Protein AF-0000000077658236 (afdb_homodimer)

InterPro domains:
  IPR001969 Aspartic peptidase, active site [PS00141] (18-29)
  IPR021109 Aspartic peptidase domain superfamily [G3DSA:2.40.70.10] (9-112)
  IPR021109 Aspartic peptidase domain superfamily [SSF50630] (16-98)
  IPR034132 Retropepsin Saci-like domain [cd06094] (7-94)

Radius of gyration: 29.37 Å; Cα contacts (8 Å, |Δi|>4): 740; chains: 2; bounding box: 94×46×138 Å

Foldseek 3Di:
DPFALWFWFAFPPPRATATEEAPDAFWAAEDDPVQVVQWDPDFDAAPVGDTKIWRAKDWDWTDRPLPDIDIDIHTYIHDDGTYDYNVRCVVQVWDADSVQCWIARPVSRDIDHTHGDPDQDPDPGDDDPPDPDCVVPVVVCVVVPPPPPCPPVPCPVPPVPPPPVVPPPPPPD/DPFALWFWFAFPPPRATATEEAPDAFWAAEDDPVQVVQWDPDFDAAPVGDTKIWRAKDWDWTDRPLPDIQIDIHTYIHDDGTYDYNVRCVVQVWDADSVQCWIARPVSRDIDHTHGDPDQDPDPGDDDPPDPDDVVVVVVCVVVPPPPCPVVVPCPPPPVPPPPVPDPDDPPD

Secondary structure (DSSP, 8-state):
-PPP--EEEE-TTT--EEEE-TT-SS-EEEPPGGGTT---S-EEE-TTS-EEEEEEEEEEEEE-SSSSEEEEEEEEES-SS-EE-HHHHHHTTEEEETTTTEEEETTTTEEEEPEEPSS--SSS-EE----SSSHHHHHHHTTTTS---------------------------/-PPP--EEEE-TTT--EEEE-TT-SS-EEEPPGGGTT---S-EEE-TTS-EEEEEEEEEEEEE-SSSSEEEEEEEEES-SS-EE-HHHHHHTTEEEETTTTEEEETTTTEEEEPEEPSS--SSBEEE----SSSHHHHHHHTTTTS---------TT----------------

Nearest PDB structures (foldseek):
  4rgh-assembly1_A  TM=7.526E-01  e=9.927E-06  Homo sapiens
  3s8i-assembly1_A  TM=7.248E-01  e=9.927E-06  Homo sapiens
  5yq8-assembly2_D  TM=7.106E-01  e=1.579E-05  Leishmania major
  3s8i-assembly1_B  TM=7.049E-01  e=6.738E-05  Homo sapiens
  4rgh-assembly1_B  TM=7.140E-01  e=1.433E-04  Homo sapiens

Sequence (346 aa):
MPKSRLFYIRDENSGYLFLVDTGAQISVIPAKPNMLTRKTDYTLQAANGSSIQTYGETSLTLNLGFRRSFLWVFTIAQVRTPIKGADFLAHFNLSVNMSSLSLEDKTTNITRKGITSIYTSTGISTTVPEANGMQDLLQKYSQITTPFRYTETVRHNAEHHIDTTSPPTAIEAMPKSRLFYIRDENSGYLFLVDTGAQISVIPAKPNMLTRKTDYTLQAANGSSIQTYGETSLTLNLGFRRSFLWVFTIAQVRTPIKGADFLAHFNLSVNMSSLSLEDKTTNITRKGITSIYTSTGISTTVPEANGMQDLLQKYSQITTPFRYTETVRHNAEHHIDTTSPPTAIEA

Structure (mmCIF, N/CA/C/O backbone):
data_AF-0000000077658236-model_v1
#
loop_
_entity.id
_entity.type
_entity.pdbx_description
1 polymer 'Peptidase A2 domain-containing protein'
#
loop_
_atom_site.group_PDB
_atom_site.id
_atom_site.type_symbol
_atom_site.label_atom_id
_atom_site.label_alt_id
_atom_site.label_comp_id
_atom_site.label_asym_id
_atom_site.label_entity_id
_atom_site.label_seq_id
_atom_site.pdbx_PDB_ins_code
_atom_site.Cartn_x
_atom_site.Cartn_y
_atom_site.Cartn_z
_atom_site.occupancy
_atom_site.B_iso_or_equiv
_atom_site.auth_seq_id
_atom_site.auth_comp_id
_atom_site.auth_asym_id
_atom_site.auth_atom_id
_atom_site.pdbx_PDB_model_num
ATOM 1 N N . MET A 1 1 ? 8.203 -16.594 12.906 1 41.78 1 MET A N 1
ATOM 2 C CA . MET A 1 1 ? 7.164 -15.945 12.109 1 41.78 1 MET A CA 1
ATOM 3 C C . MET A 1 1 ? 7.777 -15.039 11.047 1 41.78 1 MET A C 1
ATOM 5 O O . MET A 1 1 ? 8.836 -14.445 11.266 1 41.78 1 MET A O 1
ATOM 9 N N . PRO A 1 2 ? 7.352 -15.32 9.82 1 54.56 2 PRO A N 1
ATOM 10 C CA . PRO A 1 2 ? 8.055 -14.484 8.852 1 54.56 2 PRO A CA 1
ATOM 11 C C . PRO A 1 2 ? 7.988 -13 9.195 1 54.56 2 PRO A C 1
ATOM 13 O O . PRO A 1 2 ? 6.996 -12.539 9.766 1 54.56 2 PRO A O 1
ATOM 16 N N . LYS A 1 3 ? 9.086 -12.328 9.328 1 65.94 3 LYS A N 1
ATOM 17 C CA . LYS A 1 3 ? 9.242 -10.922 9.68 1 65.94 3 LYS A CA 1
ATOM 18 C C . LYS A 1 3 ? 8.406 -10.031 8.773 1 65.94 3 LYS A C 1
ATOM 20 O O . LYS A 1 3 ? 8.398 -10.203 7.555 1 65.94 3 LYS A O 1
ATOM 25 N N . SER A 1 4 ? 7.492 -9.281 9.422 1 80.06 4 SER A N 1
ATOM 26 C CA . SER A 1 4 ? 6.703 -8.328 8.648 1 80.06 4 SER A CA 1
ATOM 27 C C . SER A 1 4 ? 7.605 -7.367 7.879 1 80.06 4 SER A C 1
ATOM 29 O O . SER A 1 4 ? 8.648 -6.949 8.375 1 80.06 4 SER A O 1
ATOM 31 N N . ARG A 1 5 ? 7.258 -7.145 6.613 1 85.38 5 ARG A N 1
ATOM 32 C CA . ARG A 1 5 ? 8.008 -6.18 5.82 1 85.38 5 ARG A CA 1
ATOM 33 C C . ARG A 1 5 ? 7.238 -4.867 5.68 1 85.38 5 ARG A C 1
ATOM 35 O O . ARG A 1 5 ? 7.598 -4.016 4.863 1 85.38 5 ARG A O 1
ATOM 42 N N . LEU A 1 6 ? 6.195 -4.723 6.508 1 91.56 6 LEU A N 1
ATOM 43 C CA . LEU A 1 6 ? 5.543 -3.422 6.613 1 91.56 6 LEU A CA 1
ATOM 44 C C . LEU A 1 6 ? 6.316 -2.5 7.551 1 91.56 6 LEU A C 1
ATOM 46 O O . LEU A 1 6 ? 6.906 -2.957 8.531 1 91.56 6 LEU A O 1
ATOM 50 N N . PHE A 1 7 ? 6.332 -1.22 7.191 1 91.94 7 PHE A N 1
ATOM 51 C CA . PHE A 1 7 ? 6.992 -0.313 8.125 1 91.94 7 PHE A CA 1
ATOM 52 C C . PHE A 1 7 ? 6.172 0.958 8.312 1 91.94 7 PHE A C 1
ATOM 54 O O . PHE A 1 7 ? 5.273 1.249 7.516 1 91.94 7 PHE A O 1
ATOM 61 N N . TYR A 1 8 ? 6.449 1.633 9.391 1 95.62 8 TYR A N 1
ATOM 62 C CA . TYR A 1 8 ? 5.68 2.781 9.859 1 95.62 8 TYR A CA 1
ATOM 63 C C . TYR A 1 8 ? 6.594 3.961 10.164 1 95.62 8 TYR A C 1
ATOM 65 O O . TYR A 1 8 ? 7.758 3.777 10.523 1 95.62 8 TYR A O 1
ATOM 73 N N . ILE A 1 9 ? 6.082 5.125 9.984 1 96.56 9 ILE A N 1
ATOM 74 C CA . ILE A 1 9 ? 6.781 6.344 10.359 1 96.56 9 ILE A CA 1
ATOM 75 C C . ILE A 1 9 ? 5.992 7.078 11.445 1 96.56 9 ILE A C 1
ATOM 77 O O . ILE A 1 9 ? 4.777 7.254 11.32 1 96.56 9 ILE A O 1
ATOM 81 N N . ARG A 1 10 ? 6.715 7.465 12.414 1 95.5 10 ARG A N 1
ATOM 82 C CA . ARG A 1 10 ? 6.07 8.141 13.539 1 95.5 10 ARG A CA 1
ATOM 83 C C . ARG A 1 10 ? 5.992 9.641 13.305 1 95.5 10 ARG A C 1
ATOM 85 O O . ARG A 1 10 ? 6.961 10.258 12.852 1 95.5 10 ARG A O 1
ATOM 92 N N . ASP A 1 11 ? 4.84 10.164 13.516 1 97 11 ASP A N 1
ATOM 93 C CA . ASP A 1 11 ? 4.723 11.609 13.656 1 97 11 ASP A CA 1
ATOM 94 C C . ASP A 1 11 ? 5.098 12.062 15.07 1 97 11 ASP A C 1
ATOM 96 O O . ASP A 1 11 ? 4.426 11.711 16.031 1 97 11 ASP A O 1
ATOM 100 N N . GLU A 1 12 ? 6.031 12.914 15.133 1 95.12 12 GLU A N 1
ATOM 101 C CA . GLU A 1 12 ? 6.539 13.312 16.438 1 95.12 12 GLU A CA 1
ATOM 102 C C . GLU A 1 12 ? 5.551 14.227 17.156 1 95.12 12 GLU A C 1
ATOM 104 O O . GLU A 1 12 ? 5.59 14.344 18.391 1 95.12 12 GLU A O 1
ATOM 109 N N . ASN A 1 13 ? 4.695 14.859 16.438 1 94.81 13 ASN A N 1
ATOM 110 C CA . ASN A 1 13 ? 3.717 15.766 17.031 1 94.81 13 ASN A CA 1
ATOM 111 C C . ASN A 1 13 ? 2.572 15 17.688 1 94.81 13 ASN A C 1
ATOM 113 O O . ASN A 1 13 ? 2.299 15.18 18.875 1 94.81 13 ASN A O 1
ATOM 117 N N . SER A 1 14 ? 1.91 14.102 16.969 1 91.12 14 SER A N 1
ATOM 118 C CA . SER A 1 14 ? 0.696 13.422 17.422 1 91.12 14 SER A CA 1
ATOM 119 C C . SER A 1 14 ? 1.015 12.062 18.031 1 91.12 14 SER A C 1
ATOM 121 O O . SER A 1 14 ? 0.197 11.508 18.766 1 91.12 14 SER A O 1
ATOM 123 N N . GLY A 1 15 ? 2.158 11.523 17.672 1 92.69 15 GLY A N 1
ATOM 124 C CA . GLY A 1 15 ? 2.488 10.18 18.109 1 92.69 15 GLY A CA 1
ATOM 125 C C . GLY A 1 15 ? 1.938 9.102 17.188 1 92.69 15 GLY A C 1
ATOM 126 O O . GLY A 1 15 ? 2.23 7.918 17.359 1 92.69 15 GLY A O 1
ATOM 127 N N . TYR A 1 16 ? 1.138 9.5 16.203 1 93.75 16 TYR A N 1
ATOM 128 C CA . TYR A 1 16 ? 0.64 8.508 15.25 1 93.75 16 TYR A CA 1
ATOM 129 C C . TYR A 1 16 ? 1.789 7.734 14.625 1 93.75 16 TYR A C 1
ATOM 131 O O . TYR A 1 16 ? 2.834 8.305 14.305 1 93.75 16 TYR A O 1
ATOM 139 N N . LEU A 1 17 ? 1.562 6.484 14.484 1 95.5 17 LEU A N 1
ATOM 140 C CA . LEU A 1 17 ? 2.408 5.613 13.672 1 95.5 17 LEU A CA 1
ATOM 141 C C . LEU A 1 17 ? 1.752 5.305 12.336 1 95.5 17 LEU A C 1
ATOM 143 O O . LEU A 1 17 ? 0.846 4.473 12.258 1 95.5 17 LEU A O 1
ATOM 147 N N . PHE A 1 18 ? 2.242 5.926 11.281 1 96.25 18 PHE A N 1
ATOM 148 C CA . PHE A 1 18 ? 1.61 5.816 9.977 1 96.25 18 PHE A CA 1
ATOM 149 C C . PHE A 1 18 ? 2.217 4.668 9.172 1 96.25 18 PHE A C 1
ATOM 151 O O . PHE A 1 18 ? 3.436 4.602 9.008 1 96.25 18 PHE A O 1
ATOM 158 N N . LEU A 1 19 ? 1.334 3.791 8.734 1 95.88 19 LEU A N 1
ATOM 159 C CA . LEU A 1 19 ? 1.755 2.836 7.715 1 95.88 19 LEU A CA 1
ATOM 160 C C . LEU A 1 19 ? 2.102 3.549 6.41 1 95.88 19 LEU A C 1
ATOM 162 O O . LEU A 1 19 ? 1.341 4.395 5.938 1 95.88 19 LEU A O 1
ATOM 166 N N . VAL A 1 20 ? 3.273 3.332 5.855 1 97.31 20 VAL A N 1
ATOM 167 C CA . VAL A 1 20 ? 3.629 3.826 4.531 1 97.31 20 VAL A CA 1
ATOM 168 C C . VAL A 1 20 ? 3.051 2.9 3.461 1 97.31 20 VAL A C 1
ATOM 170 O O . VAL A 1 20 ? 3.506 1.766 3.303 1 97.31 20 VAL A O 1
ATOM 173 N N . ASP A 1 21 ? 2.053 3.375 2.748 1 95.69 21 ASP A N 1
ATOM 174 C CA . ASP A 1 21 ? 1.262 2.51 1.878 1 95.69 21 ASP A CA 1
ATOM 175 C C . ASP A 1 21 ? 1.088 3.133 0.494 1 95.69 21 ASP A C 1
ATOM 177 O O . ASP A 1 21 ? 0.183 3.943 0.281 1 95.69 21 ASP A O 1
ATOM 181 N N . THR A 1 22 ? 1.852 2.645 -0.48 1 96.69 22 THR A N 1
ATOM 182 C CA . THR A 1 22 ? 1.776 3.16 -1.843 1 96.69 22 THR A CA 1
ATOM 183 C C . THR A 1 22 ? 0.583 2.562 -2.582 1 96.69 22 THR A C 1
ATOM 185 O O . THR A 1 22 ? 0.261 2.982 -3.695 1 96.69 22 THR A O 1
ATOM 188 N N . GLY A 1 23 ? -0.127 1.646 -1.953 1 94.12 23 GLY A N 1
ATOM 189 C CA . GLY A 1 23 ? -1.329 1.074 -2.537 1 94.12 23 GLY A CA 1
ATOM 190 C C . GLY A 1 23 ? -2.6 1.78 -2.1 1 94.12 23 GLY A C 1
ATOM 191 O O . GLY A 1 23 ? -3.684 1.491 -2.609 1 94.12 23 GLY A O 1
ATOM 192 N N . ALA A 1 24 ? -2.455 2.58 -1.145 1 94.31 24 ALA A N 1
ATOM 193 C CA . ALA A 1 24 ? -3.578 3.424 -0.743 1 94.31 24 ALA A CA 1
ATOM 194 C C . ALA A 1 24 ? -3.576 4.742 -1.512 1 94.31 24 ALA A C 1
ATOM 196 O O . ALA A 1 24 ? -2.613 5.512 -1.437 1 94.31 24 ALA A O 1
ATOM 197 N N . GLN A 1 25 ? -4.672 5.059 -2.109 1 92.88 25 GLN A N 1
ATOM 198 C CA . GLN A 1 25 ? -4.75 6.266 -2.924 1 92.88 25 GLN A CA 1
ATOM 199 C C . GLN A 1 25 ? -4.676 7.52 -2.057 1 92.88 25 GLN A C 1
ATOM 201 O O . GLN A 1 25 ? -3.998 8.484 -2.406 1 92.88 25 GLN A O 1
ATOM 206 N N . ILE A 1 26 ? -5.32 7.43 -0.948 1 94.62 26 ILE A N 1
ATOM 207 C CA . ILE A 1 26 ? -5.395 8.617 -0.108 1 94.62 26 ILE A CA 1
ATOM 208 C C . ILE A 1 26 ? -4.906 8.289 1.301 1 94.62 26 ILE A C 1
ATOM 210 O O . ILE A 1 26 ? -4.902 7.125 1.707 1 94.62 26 ILE A O 1
ATOM 214 N N . SER A 1 27 ? -4.523 9.312 1.98 1 96.56 27 SER A N 1
ATOM 215 C CA . SER A 1 27 ? -4.082 9.195 3.367 1 96.56 27 SER A CA 1
ATOM 216 C C . SER A 1 27 ? -5.27 9.195 4.324 1 96.56 27 SER A C 1
ATOM 218 O O . SER A 1 27 ? -6.211 9.969 4.152 1 96.56 27 SER A O 1
ATOM 220 N N . VAL A 1 28 ? -5.16 8.305 5.301 1 97.31 28 VAL A N 1
ATOM 221 C CA . VAL A 1 28 ? -6.324 8.023 6.133 1 97.31 28 VAL A CA 1
ATOM 222 C C . VAL A 1 28 ? -5.902 7.938 7.598 1 97.31 28 VAL A C 1
ATOM 224 O O . VAL A 1 28 ? -4.793 7.488 7.906 1 97.31 28 VAL A O 1
ATOM 227 N N . ILE A 1 29 ? -6.781 8.391 8.508 1 97 29 ILE A N 1
ATOM 228 C CA . ILE A 1 29 ? -6.609 8.102 9.922 1 97 29 ILE A CA 1
ATOM 229 C C . ILE A 1 29 ? -7.848 7.398 10.469 1 97 29 ILE A C 1
ATOM 231 O O . ILE A 1 29 ? -8.953 7.598 9.961 1 97 29 ILE A O 1
ATOM 235 N N . PRO A 1 30 ? -7.664 6.566 11.508 1 96.19 30 PRO A N 1
ATOM 236 C CA . PRO A 1 30 ? -8.805 5.852 12.086 1 96.19 30 PRO A CA 1
ATOM 237 C C . PRO A 1 30 ? -9.812 6.781 12.75 1 96.19 30 PRO A C 1
ATOM 239 O O . PRO A 1 30 ? -9.43 7.781 13.367 1 96.19 30 PRO A O 1
ATOM 242 N N . ALA A 1 31 ? -11.055 6.426 12.594 1 96.75 31 ALA A N 1
ATOM 243 C CA . ALA A 1 31 ? -12.109 7.148 13.305 1 96.75 31 ALA A CA 1
ATOM 244 C C . ALA A 1 31 ? -12.047 6.852 14.805 1 96.75 31 ALA A C 1
ATOM 246 O O . ALA A 1 31 ? -11.836 5.707 15.211 1 96.75 31 ALA A O 1
ATOM 247 N N . LYS A 1 32 ? -12.188 7.91 15.586 1 94.88 32 LYS A N 1
ATOM 248 C CA . LYS A 1 32 ? -12.359 7.734 17.031 1 94.88 32 LYS A CA 1
ATOM 249 C C . LYS A 1 32 ? -13.797 7.336 17.359 1 94.88 32 LYS A C 1
ATOM 251 O O . LYS A 1 32 ? -14.711 7.586 16.578 1 94.88 32 LYS A O 1
ATOM 256 N N . PRO A 1 33 ? -13.961 6.754 18.469 1 93 33 PRO A N 1
ATOM 257 C CA . PRO A 1 33 ? -15.305 6.285 18.828 1 93 33 PRO A CA 1
ATOM 258 C C . PRO A 1 33 ? -16.359 7.387 18.75 1 93 33 PRO A C 1
ATOM 260 O O . PRO A 1 33 ? -17.5 7.133 18.344 1 93 33 PRO A O 1
ATOM 263 N N . ASN A 1 34 ? -16.062 8.602 19.078 1 93.38 34 ASN A N 1
ATOM 264 C CA . ASN A 1 34 ? -17.031 9.688 19.109 1 93.38 34 ASN A CA 1
ATOM 265 C C . ASN A 1 34 ? -17.344 10.203 17.719 1 93.38 34 ASN A C 1
ATOM 267 O O . ASN A 1 34 ? -18.25 11.031 17.531 1 93.38 34 ASN A O 1
ATOM 271 N N . MET A 1 35 ? -16.656 9.719 16.781 1 92.25 35 MET A N 1
ATOM 272 C CA . MET A 1 35 ? -16.828 10.188 15.406 1 92.25 35 MET A CA 1
ATOM 273 C C . MET A 1 35 ? -17.719 9.234 14.617 1 92.25 35 MET A C 1
ATOM 275 O O . MET A 1 35 ? -18.172 9.562 13.523 1 92.25 35 MET A O 1
ATOM 279 N N . LEU A 1 36 ? -18.031 8.117 15.164 1 90.69 36 LEU A N 1
ATOM 280 C CA . LEU A 1 36 ? -18.672 7.023 14.438 1 90.69 36 LEU A CA 1
ATOM 281 C C . LEU A 1 36 ? -20.109 7.363 14.094 1 90.69 36 LEU A C 1
ATOM 283 O O . LEU A 1 36 ? -20.719 6.723 13.234 1 90.69 36 LEU A O 1
ATOM 287 N N . THR A 1 37 ? -20.641 8.43 14.664 1 90.31 37 THR A N 1
ATOM 288 C CA . THR A 1 37 ? -22.031 8.812 14.406 1 90.31 37 THR A CA 1
ATOM 289 C C . THR A 1 37 ? -22.109 9.773 13.227 1 90.31 37 THR A C 1
ATOM 291 O O . THR A 1 37 ? -23.203 10.016 12.695 1 90.31 37 THR A O 1
ATOM 294 N N . ARG A 1 38 ? -21.016 10.328 12.742 1 92 38 ARG A N 1
ATOM 295 C CA . ARG A 1 38 ? -20.984 11.312 11.656 1 92 38 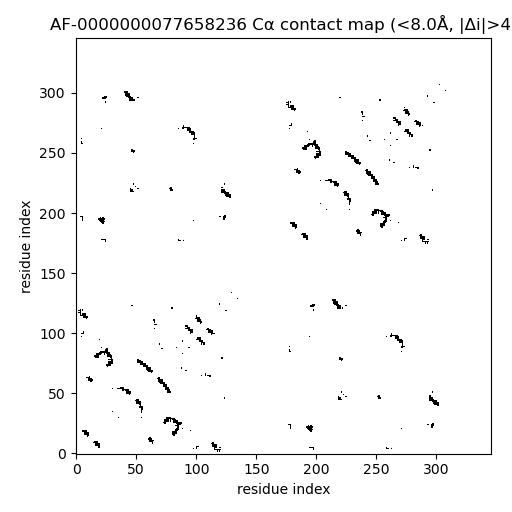ARG A CA 1
ATOM 296 C C . ARG A 1 38 ? -20.484 10.68 10.367 1 92 38 ARG A C 1
ATOM 298 O O . ARG A 1 38 ? -19.5 11.156 9.781 1 92 38 ARG A O 1
ATOM 305 N N . LYS A 1 39 ? -21.234 9.703 9.891 1 94.38 39 LYS A N 1
ATOM 306 C CA . LYS A 1 39 ? -20.859 9.031 8.648 1 94.38 39 LYS A CA 1
ATOM 307 C C . LYS A 1 39 ? -20.984 9.977 7.461 1 94.38 39 LYS A C 1
ATOM 309 O O . LYS A 1 39 ? -21.922 10.766 7.379 1 94.38 39 LYS A O 1
ATOM 314 N N . THR A 1 40 ? -19.984 9.961 6.598 1 94.19 40 THR A N 1
ATOM 315 C CA . THR A 1 40 ? -20.094 10.727 5.359 1 94.19 40 THR A CA 1
ATOM 316 C C . THR A 1 40 ? -20.812 9.922 4.285 1 94.19 40 THR A C 1
ATOM 318 O O . THR A 1 40 ? -21.094 8.734 4.477 1 94.19 40 THR A O 1
ATOM 321 N N . ASP A 1 41 ? -21.109 10.562 3.18 1 90.88 41 ASP A N 1
ATOM 322 C CA . ASP A 1 41 ? -21.906 9.953 2.127 1 90.88 41 ASP A CA 1
ATOM 323 C C . ASP A 1 41 ? -21.031 9.172 1.146 1 90.88 41 ASP A C 1
ATOM 325 O O . ASP A 1 41 ? -21.547 8.57 0.195 1 90.88 41 ASP A O 1
ATOM 329 N N . TYR A 1 42 ? -19.781 9.133 1.376 1 90.31 42 TYR A N 1
ATOM 330 C CA . TYR A 1 42 ? -18.922 8.344 0.503 1 90.31 42 TYR A CA 1
ATOM 331 C C . TYR A 1 42 ? -18.109 7.336 1.306 1 90.31 42 TYR A C 1
ATOM 333 O O . TYR A 1 42 ? -17.922 7.5 2.514 1 90.31 42 TYR A O 1
ATOM 341 N N . THR A 1 43 ? -17.75 6.301 0.658 1 94.12 43 THR A N 1
ATOM 342 C CA . THR A 1 43 ? -16.922 5.258 1.248 1 94.12 43 THR A CA 1
ATOM 343 C C . THR A 1 43 ? -15.664 5.035 0.412 1 94.12 43 THR A C 1
ATOM 345 O O . THR A 1 43 ? -15.586 5.484 -0.732 1 94.12 43 THR A O 1
ATOM 348 N N . LEU A 1 44 ? -14.688 4.531 1.036 1 92.25 44 LEU A N 1
ATOM 349 C CA . LEU A 1 44 ? -13.523 3.992 0.337 1 92.25 44 LEU A CA 1
ATOM 350 C C . LEU A 1 44 ? -13.695 2.502 0.062 1 92.25 44 LEU A C 1
ATOM 352 O O . LEU A 1 44 ? -14.617 1.871 0.589 1 92.25 44 LEU A O 1
ATOM 356 N N . GLN A 1 45 ? -12.812 2.004 -0.792 1 91.94 45 GLN A N 1
ATOM 357 C CA . GLN A 1 45 ? -12.898 0.588 -1.136 1 91.94 45 GLN A CA 1
ATOM 358 C C . GLN A 1 45 ? -11.641 -0.157 -0.716 1 91.94 45 GLN A C 1
ATOM 360 O O . GLN A 1 45 ? -10.523 0.287 -1.002 1 91.94 45 GLN A O 1
ATOM 365 N N . ALA A 1 46 ? -11.891 -1.251 -0.027 1 91.94 46 ALA A N 1
ATOM 366 C CA . ALA A 1 46 ? -10.789 -2.125 0.354 1 91.94 46 ALA A CA 1
ATOM 367 C C . ALA A 1 46 ? -10.367 -3.016 -0.812 1 91.94 46 ALA A C 1
ATOM 369 O O . ALA A 1 46 ? -11 -3.014 -1.866 1 91.94 46 ALA A O 1
ATOM 370 N N . ALA A 1 47 ? -9.25 -3.742 -0.652 1 89.62 47 ALA A N 1
ATOM 371 C CA . ALA A 1 47 ? -8.656 -4.566 -1.7 1 89.62 47 ALA A CA 1
ATOM 372 C C . ALA A 1 47 ? -9.648 -5.605 -2.209 1 89.62 47 ALA A C 1
ATOM 374 O O . ALA A 1 47 ? -9.625 -5.977 -3.387 1 89.62 47 ALA A O 1
ATOM 375 N N . ASN A 1 48 ? -10.5 -6.051 -1.325 1 89 48 ASN A N 1
ATOM 376 C CA . ASN A 1 48 ? -11.461 -7.086 -1.706 1 89 48 ASN A CA 1
ATOM 377 C C . ASN A 1 48 ? -12.766 -6.48 -2.217 1 89 48 ASN A C 1
ATOM 379 O O . ASN A 1 48 ? -13.75 -7.195 -2.406 1 89 48 ASN A O 1
ATOM 383 N N . GLY A 1 49 ? -12.844 -5.219 -2.299 1 89 49 GLY A N 1
ATOM 384 C CA . GLY A 1 49 ? -14.023 -4.555 -2.828 1 89 49 GLY A CA 1
ATOM 385 C C . GLY A 1 49 ? -14.992 -4.109 -1.747 1 89 49 GLY A C 1
ATOM 386 O O . GLY A 1 49 ? -15.953 -3.389 -2.025 1 89 49 GLY A O 1
ATOM 387 N N . SER A 1 50 ? -14.797 -4.504 -0.563 1 91.31 50 SER A N 1
ATOM 388 C CA . SER A 1 50 ? -15.688 -4.09 0.518 1 91.31 50 SER A CA 1
ATOM 389 C C . SER A 1 50 ? -15.539 -2.598 0.81 1 91.31 50 SER A C 1
ATOM 391 O O . SER A 1 50 ? -14.5 -2 0.517 1 91.31 50 SER A O 1
ATOM 393 N N . SER A 1 51 ? -16.531 -2.1 1.4 1 92.12 51 SER A N 1
ATOM 394 C CA . SER A 1 51 ? -16.578 -0.664 1.659 1 92.12 51 SER A CA 1
ATOM 395 C C . SER A 1 51 ? -15.898 -0.322 2.982 1 92.12 51 SER A C 1
ATOM 397 O O . SER A 1 51 ? -16.047 -1.05 3.967 1 92.12 51 SER A O 1
ATOM 399 N N . ILE A 1 52 ? -15.219 0.814 2.99 1 93.62 52 ILE A N 1
ATOM 400 C CA . ILE A 1 52 ? -14.648 1.423 4.188 1 93.62 52 ILE A CA 1
ATOM 401 C C . ILE A 1 52 ? -15.375 2.727 4.504 1 93.62 52 ILE A C 1
ATOM 403 O O . ILE A 1 52 ? -15.227 3.719 3.787 1 93.62 52 ILE A O 1
ATOM 407 N N . GLN A 1 53 ? -16.141 2.715 5.539 1 95.62 53 GLN A N 1
ATOM 408 C CA . GLN A 1 53 ? -16.938 3.883 5.906 1 95.62 53 GLN A CA 1
ATOM 409 C C . GLN A 1 53 ? -16.031 5.07 6.254 1 95.62 53 GLN A C 1
ATOM 411 O O . GLN A 1 53 ? -15.023 4.91 6.938 1 95.62 53 GLN A O 1
ATOM 416 N N . THR A 1 54 ? -16.406 6.25 5.793 1 96.25 54 THR A N 1
ATOM 417 C CA . THR A 1 54 ? -15.688 7.473 6.121 1 96.25 54 THR A CA 1
ATOM 418 C C . THR A 1 54 ? -16.516 8.352 7.059 1 96.25 54 THR A C 1
ATOM 420 O O . THR A 1 54 ? -17.734 8.258 7.094 1 96.25 54 THR A O 1
ATOM 423 N N . TYR A 1 55 ? -15.844 9.266 7.777 1 97.62 55 TYR A N 1
ATOM 424 C CA . TYR A 1 55 ? -16.484 10.047 8.828 1 97.62 55 TYR A CA 1
ATOM 425 C C . TYR A 1 55 ? -16.094 11.516 8.742 1 97.62 55 TYR A C 1
ATOM 427 O O . TYR A 1 55 ? -16.344 12.289 9.664 1 97.62 55 TYR A O 1
ATOM 435 N N . GLY A 1 56 ? -15.398 11.891 7.715 1 96.81 56 GLY A N 1
ATOM 436 C CA . GLY A 1 56 ? -14.969 13.266 7.504 1 96.81 56 GLY A CA 1
ATOM 437 C C . GLY A 1 56 ? -13.484 13.383 7.184 1 96.81 56 GLY A C 1
ATOM 438 O O . GLY A 1 56 ? -12.883 12.445 6.668 1 96.81 56 GLY A O 1
ATOM 439 N N . GLU A 1 57 ? -13 14.625 7.266 1 96.94 57 GLU A N 1
ATOM 440 C CA . GLU A 1 57 ? -11.594 14.93 7.016 1 96.94 57 GLU A CA 1
ATOM 441 C C . GLU A 1 57 ? -11 15.773 8.141 1 96.94 57 GLU A C 1
ATOM 443 O O . GLU A 1 57 ? -11.734 16.422 8.891 1 96.94 57 GLU A O 1
ATOM 448 N N . THR A 1 58 ? -9.734 15.711 8.273 1 96.75 58 THR A N 1
ATOM 449 C CA . THR A 1 58 ? -9.023 16.547 9.234 1 96.75 58 THR A CA 1
ATOM 450 C C . THR A 1 58 ? -7.66 16.953 8.695 1 96.75 58 THR A C 1
ATOM 452 O O . THR A 1 58 ? -7.023 16.203 7.957 1 96.75 58 THR A O 1
ATOM 455 N N . SER A 1 59 ? -7.25 18.125 9.039 1 97.69 59 SER A N 1
ATOM 456 C CA . SER A 1 59 ? -5.91 18.609 8.703 1 97.69 59 SER A CA 1
ATOM 457 C C . SER A 1 59 ? -4.93 18.344 9.844 1 97.69 59 SER A C 1
ATOM 459 O O . SER A 1 59 ? -5.238 18.594 11.008 1 97.69 59 SER A O 1
ATOM 461 N N . LEU A 1 60 ? -3.801 17.797 9.508 1 97.75 60 LEU A N 1
ATOM 462 C CA . LEU A 1 60 ? -2.719 17.594 10.469 1 97.75 60 LEU A CA 1
ATOM 463 C C . LEU A 1 60 ? -1.42 18.203 9.961 1 97.75 60 LEU A C 1
ATOM 465 O O . LEU A 1 60 ? -1.134 18.172 8.758 1 97.75 60 LEU A O 1
ATOM 469 N N . THR A 1 61 ? -0.698 18.828 10.812 1 98.25 61 THR A N 1
ATOM 470 C CA . THR A 1 61 ? 0.692 19.203 10.555 1 98.25 61 THR A CA 1
ATOM 471 C C . THR A 1 61 ? 1.638 18.172 11.172 1 98.25 61 THR A C 1
ATOM 473 O O . THR A 1 61 ? 1.741 18.062 12.391 1 98.25 61 THR A O 1
ATOM 476 N N . LEU A 1 62 ? 2.357 17.5 10.273 1 98.19 62 LEU A N 1
ATOM 477 C CA . LEU A 1 62 ? 3.172 16.391 10.742 1 98.19 62 LEU A CA 1
ATOM 478 C C . LEU A 1 62 ? 4.641 16.797 10.836 1 98.19 62 LEU A C 1
ATOM 480 O O . LEU A 1 62 ? 5.129 17.578 10.023 1 98.19 62 LEU A O 1
ATOM 484 N N . ASN A 1 63 ? 5.266 16.25 11.844 1 98.12 63 ASN A N 1
ATOM 485 C CA . ASN A 1 63 ? 6.719 16.234 11.977 1 98.12 63 ASN A CA 1
ATOM 486 C C . ASN A 1 63 ? 7.27 14.812 11.844 1 98.12 63 ASN A C 1
ATOM 488 O O . ASN A 1 63 ? 7.168 14.008 12.773 1 98.12 63 ASN A O 1
ATOM 492 N N . LEU A 1 64 ? 7.883 14.609 10.695 1 97.31 64 LEU A N 1
ATOM 493 C CA . LEU A 1 64 ? 8.336 13.258 10.398 1 97.31 64 LEU A CA 1
ATOM 494 C C . LEU A 1 64 ? 9.852 13.156 10.492 1 97.31 64 LEU A C 1
ATOM 496 O O . LEU A 1 64 ? 10.438 12.141 10.109 1 97.31 64 LEU A O 1
ATOM 500 N N . GLY A 1 65 ? 10.477 14.164 10.883 1 96 65 GLY A N 1
ATOM 501 C CA . GLY A 1 65 ? 11.914 14.133 11.102 1 96 65 GLY A CA 1
ATOM 502 C C . GLY A 1 65 ? 12.719 14.445 9.859 1 96 65 GLY A C 1
ATOM 503 O O . GLY A 1 65 ? 13.867 14.016 9.734 1 96 65 GLY A O 1
ATOM 504 N N . PHE A 1 66 ? 12.117 15.148 8.938 1 96.81 66 PHE A N 1
ATOM 505 C CA . PHE A 1 66 ? 12.797 15.469 7.688 1 96.81 66 PHE A CA 1
ATOM 506 C C . PHE A 1 66 ? 13.203 16.938 7.66 1 96.81 66 PHE A C 1
ATOM 508 O O . PHE A 1 66 ? 13.453 17.5 6.59 1 96.81 66 PHE A O 1
ATOM 515 N N . ARG A 1 67 ? 13.203 17.594 8.812 1 95.19 67 ARG A N 1
ATOM 516 C CA . ARG A 1 67 ? 13.602 18.984 8.961 1 95.19 67 ARG A CA 1
ATOM 517 C C . ARG A 1 67 ? 12.633 19.906 8.234 1 95.19 67 ARG A C 1
ATOM 519 O O . ARG A 1 67 ? 13.047 20.906 7.652 1 95.19 67 ARG A O 1
ATOM 526 N N . ARG A 1 68 ? 11.43 19.422 8.031 1 96 68 ARG A N 1
ATOM 527 C CA . ARG A 1 68 ? 10.32 20.234 7.547 1 96 68 ARG A CA 1
ATOM 528 C C . ARG A 1 68 ? 8.984 19.672 8.023 1 96 68 ARG A C 1
ATOM 530 O O . ARG A 1 68 ? 8.898 18.5 8.422 1 96 68 ARG A O 1
ATOM 537 N N . SER A 1 69 ? 7.992 20.578 8 1 96.44 69 SER A N 1
ATOM 538 C CA . SER A 1 69 ? 6.645 20.172 8.391 1 96.44 69 SER A CA 1
ATOM 539 C C . SER A 1 69 ? 5.816 19.75 7.184 1 96.44 69 SER A C 1
ATOM 541 O O . SER A 1 69 ? 6.031 20.25 6.074 1 96.44 69 SER A O 1
ATOM 543 N N . PHE A 1 70 ? 4.895 18.844 7.461 1 97.94 70 PHE A N 1
ATOM 544 C CA . PHE A 1 70 ? 4.004 18.344 6.422 1 97.94 70 PHE A CA 1
ATOM 545 C C . PHE A 1 70 ? 2.549 18.625 6.77 1 97.94 70 PHE A C 1
ATOM 547 O O . PHE A 1 70 ? 1.962 17.953 7.617 1 97.94 70 PHE A O 1
ATOM 554 N N . LEU A 1 71 ? 1.999 19.625 6.223 1 98.31 71 LEU A N 1
ATOM 555 C CA . LEU A 1 71 ? 0.576 19.906 6.375 1 98.31 71 LEU A CA 1
ATOM 556 C C . LEU A 1 71 ? -0.243 19.125 5.344 1 98.31 71 LEU A C 1
ATOM 558 O O . LEU A 1 71 ? 0.019 19.219 4.145 1 98.31 71 LEU A O 1
ATOM 562 N N . TRP A 1 72 ? -1.241 18.375 5.879 1 98.12 72 TRP A N 1
ATOM 563 C CA . TRP A 1 72 ? -1.989 17.531 4.949 1 98.12 72 TRP A CA 1
ATOM 564 C C . TRP A 1 72 ? -3.395 17.266 5.473 1 98.12 72 TRP A C 1
ATOM 566 O O . TRP A 1 72 ? -3.625 17.266 6.684 1 98.12 72 TRP A O 1
ATOM 576 N N . VAL A 1 73 ? -4.273 16.984 4.539 1 98.06 73 VAL A N 1
ATOM 577 C CA . VAL A 1 73 ? -5.645 16.609 4.875 1 98.06 73 VAL A CA 1
ATOM 578 C C . VAL A 1 73 ? -5.789 15.094 4.832 1 98.06 73 VAL A C 1
ATOM 580 O O . VAL A 1 73 ? -5.469 14.461 3.822 1 98.06 73 VAL A O 1
ATOM 583 N N . PHE A 1 74 ? -6.254 14.531 5.945 1 97.56 74 PHE A N 1
ATOM 584 C CA . PHE A 1 74 ? -6.5 13.102 6.062 1 97.56 74 PHE A CA 1
ATOM 585 C C . PHE A 1 74 ? -7.996 12.805 6.055 1 97.56 74 PHE A C 1
ATOM 587 O O . PHE A 1 74 ? -8.781 13.547 6.656 1 97.56 74 PHE A O 1
ATOM 594 N N . THR A 1 75 ? -8.352 11.781 5.348 1 97.12 75 THR A N 1
ATOM 595 C CA . THR A 1 75 ? -9.703 11.25 5.48 1 97.12 75 THR A CA 1
ATOM 596 C C . THR A 1 75 ? -9.844 10.414 6.75 1 97.12 75 THR A C 1
ATOM 598 O O . THR A 1 75 ? -8.961 9.609 7.07 1 97.12 75 THR A O 1
ATOM 601 N N . ILE A 1 76 ? -10.852 10.656 7.547 1 97.69 76 ILE A N 1
ATOM 602 C CA . ILE A 1 76 ? -11.172 9.836 8.711 1 97.69 76 ILE A CA 1
ATOM 603 C C . ILE A 1 76 ? -12.039 8.648 8.281 1 97.69 76 ILE A C 1
ATOM 605 O O . ILE A 1 76 ? -13.117 8.836 7.715 1 97.69 76 ILE A O 1
ATOM 609 N N . ALA A 1 77 ? -11.57 7.449 8.555 1 97.06 77 ALA A N 1
ATOM 610 C CA . ALA A 1 77 ? -12.281 6.289 8.031 1 97.06 77 ALA A CA 1
ATOM 611 C C . ALA A 1 77 ? -12.203 5.109 8.992 1 97.06 77 ALA A C 1
ATOM 613 O O . ALA A 1 77 ? -11.5 5.176 10.008 1 97.06 77 ALA A O 1
ATOM 614 N N . GLN A 1 78 ? -13.062 4.047 8.664 1 95.44 78 GLN A N 1
ATOM 615 C CA . GLN A 1 78 ? -13.07 2.807 9.43 1 95.44 78 GLN A CA 1
ATOM 616 C C . GLN A 1 78 ? -11.891 1.917 9.055 1 95.44 78 GLN A C 1
ATOM 618 O O . GLN A 1 78 ? -12.062 0.889 8.398 1 95.44 78 GLN A O 1
ATOM 623 N N . VAL A 1 79 ? -10.711 2.342 9.555 1 94.5 79 VAL A N 1
ATOM 624 C CA . VAL A 1 79 ? -9.492 1.557 9.398 1 94.5 79 VAL A CA 1
ATOM 625 C C . VAL A 1 79 ? -8.844 1.339 10.766 1 94.5 79 VAL A C 1
ATOM 627 O O . VAL A 1 79 ? -9.195 2.012 11.742 1 94.5 79 VAL A O 1
ATOM 630 N N . ARG A 1 80 ? -7.879 0.449 10.781 1 88.75 80 ARG A N 1
ATOM 631 C CA . ARG A 1 80 ? -7.277 0.086 12.062 1 88.75 80 ARG A CA 1
ATOM 632 C C . ARG A 1 80 ? -6.027 0.917 12.336 1 88.75 80 ARG A C 1
ATOM 634 O O . ARG A 1 80 ? -5.656 1.131 13.492 1 88.75 80 ARG A O 1
ATOM 641 N N . THR A 1 81 ? -5.352 1.333 11.289 1 92.38 81 THR A N 1
ATOM 642 C CA . THR A 1 81 ? -4.066 2.016 11.414 1 92.38 81 THR A CA 1
ATOM 643 C C . THR A 1 81 ? -4.039 3.279 10.562 1 92.38 81 THR A C 1
ATOM 645 O O . THR A 1 81 ? -4.602 3.303 9.461 1 92.38 81 THR A O 1
ATOM 648 N N . PRO A 1 82 ? -3.369 4.391 11.109 1 96.44 82 PRO A N 1
ATOM 649 C CA . PRO A 1 82 ? -3.133 5.527 10.211 1 96.44 82 PRO A CA 1
ATOM 650 C C . PRO A 1 82 ? -2.311 5.145 8.984 1 96.44 82 PRO A C 1
ATOM 652 O O . PRO A 1 82 ? -1.39 4.332 9.078 1 96.44 82 PRO A O 1
ATOM 655 N N . ILE A 1 83 ? -2.682 5.77 7.871 1 96.19 83 ILE A N 1
ATOM 656 C CA . ILE A 1 83 ? -2.039 5.414 6.613 1 96.19 83 ILE A CA 1
ATOM 657 C C . ILE A 1 83 ? -1.576 6.68 5.895 1 96.19 83 ILE A C 1
ATOM 659 O O . ILE A 1 83 ? -2.332 7.648 5.781 1 96.19 83 ILE A O 1
ATOM 663 N N . LYS A 1 84 ? -0.334 6.699 5.562 1 97.19 84 LYS A N 1
ATOM 664 C CA . LYS A 1 84 ? 0.13 7.637 4.543 1 97.19 84 LYS A CA 1
ATOM 665 C C . LYS A 1 84 ? 0.069 7.012 3.152 1 97.19 84 LYS A C 1
ATOM 667 O O . LYS A 1 84 ? 0.831 6.094 2.846 1 97.19 84 LYS A O 1
ATOM 672 N N . GLY A 1 85 ? -0.819 7.535 2.377 1 96.19 85 GLY A N 1
ATOM 673 C CA . GLY A 1 85 ? -1.061 6.957 1.064 1 96.19 85 GLY A CA 1
ATOM 674 C C . GLY A 1 85 ? -0.241 7.609 -0.034 1 96.19 85 GLY A C 1
ATOM 675 O O . GLY A 1 85 ? 0.65 8.414 0.244 1 96.19 85 GLY A O 1
ATOM 676 N N . ALA A 1 86 ? -0.557 7.184 -1.229 1 95.88 86 ALA A N 1
ATOM 677 C CA . ALA A 1 86 ? 0.137 7.641 -2.432 1 95.88 86 ALA A CA 1
ATOM 678 C C . ALA A 1 86 ? -0.005 9.148 -2.607 1 95.88 86 ALA A C 1
ATOM 680 O O . ALA A 1 86 ? 0.912 9.812 -3.1 1 95.88 86 ALA A O 1
ATOM 681 N N . ASP A 1 87 ? -1.06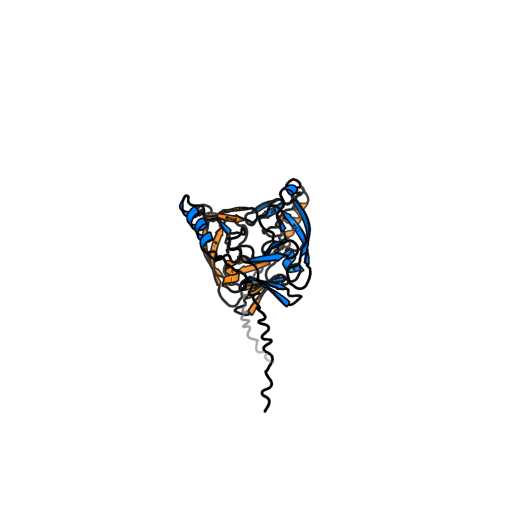3 9.727 -2.219 1 93.81 87 ASP A N 1
ATOM 682 C CA . ASP A 1 87 ? -1.29 11.156 -2.363 1 93.81 87 ASP A CA 1
ATOM 683 C C . ASP A 1 87 ? -0.258 11.961 -1.572 1 93.81 87 ASP A C 1
ATOM 685 O O . ASP A 1 87 ? 0.391 12.852 -2.117 1 93.81 87 ASP A O 1
ATOM 689 N N . PHE A 1 88 ? -0.098 11.57 -0.375 1 97.25 88 PHE A N 1
ATOM 690 C CA . PHE A 1 88 ? 0.849 12.227 0.514 1 97.25 88 PHE A CA 1
ATOM 691 C C . PHE A 1 88 ? 2.279 12.023 0.031 1 97.25 88 PHE A C 1
ATOM 693 O O . PHE A 1 88 ? 3.045 12.984 -0.085 1 97.25 88 PHE A O 1
ATOM 700 N N . LEU A 1 89 ? 2.611 10.812 -0.211 1 97.75 89 LEU A N 1
ATOM 701 C CA . LEU A 1 89 ? 3.973 10.453 -0.597 1 97.75 89 LEU A CA 1
ATOM 702 C C . LEU A 1 89 ? 4.371 11.156 -1.892 1 97.75 89 LEU A C 1
ATOM 704 O O . LEU A 1 89 ? 5.484 11.672 -2.006 1 97.75 89 LEU A O 1
ATOM 708 N N . ALA A 1 90 ? 3.451 11.172 -2.826 1 96 90 ALA A N 1
ATOM 709 C CA . ALA A 1 90 ? 3.732 11.82 -4.105 1 96 90 ALA A CA 1
ATOM 710 C C . ALA A 1 90 ? 3.836 13.336 -3.941 1 96 90 ALA A C 1
ATOM 712 O O . ALA A 1 90 ? 4.75 13.961 -4.48 1 96 90 ALA A O 1
ATOM 713 N N . HIS A 1 91 ? 2.945 13.906 -3.248 1 96.5 91 HIS A N 1
ATOM 714 C CA . HIS A 1 91 ? 2.9 15.352 -3.082 1 96.5 91 HIS A CA 1
ATOM 715 C C . HIS A 1 91 ? 4.191 15.875 -2.457 1 96.5 91 HIS A C 1
ATOM 717 O O . HIS A 1 91 ? 4.715 16.906 -2.877 1 96.5 91 HIS A O 1
ATOM 723 N N . PHE A 1 92 ? 4.699 15.211 -1.537 1 97.38 92 PHE A N 1
ATOM 724 C CA . PHE A 1 92 ? 5.836 15.719 -0.78 1 97.38 92 PHE A CA 1
ATOM 725 C C . PHE A 1 92 ? 7.141 15.117 -1.292 1 97.38 92 PHE A C 1
ATOM 727 O O . PHE A 1 92 ? 8.188 15.258 -0.658 1 97.38 92 PHE A O 1
ATOM 734 N N . ASN A 1 93 ? 7.074 14.367 -2.336 1 96.75 93 ASN A N 1
ATOM 735 C CA . ASN A 1 93 ? 8.258 13.836 -3.004 1 96.75 93 ASN A CA 1
ATOM 736 C C . ASN A 1 93 ? 9.031 12.875 -2.1 1 96.75 93 ASN A C 1
ATOM 738 O O . ASN A 1 93 ? 10.25 13 -1.951 1 96.75 93 ASN A O 1
ATOM 742 N N . LEU A 1 94 ? 8.258 11.977 -1.604 1 97 94 LEU A N 1
ATOM 743 C CA . LEU A 1 94 ? 8.859 10.969 -0.734 1 97 94 LEU A CA 1
ATOM 744 C C . LEU A 1 94 ? 9.039 9.648 -1.474 1 97 94 LEU A C 1
ATOM 746 O O . LEU A 1 94 ? 8.148 9.227 -2.219 1 97 94 LEU A O 1
ATOM 750 N N . SER A 1 95 ? 10.18 9.07 -1.264 1 96.88 95 SER A N 1
ATOM 751 C CA . SER A 1 95 ? 10.492 7.77 -1.849 1 96.88 95 SER A CA 1
ATOM 752 C C . SER A 1 95 ? 10.578 6.688 -0.778 1 96.88 95 SER A C 1
ATOM 754 O O . SER A 1 95 ? 11.102 6.922 0.312 1 96.88 95 SER A O 1
ATOM 756 N N . VAL A 1 96 ? 10.055 5.504 -1.196 1 97.94 96 VAL A N 1
ATOM 757 C CA . VAL A 1 96 ? 10 4.383 -0.26 1 97.94 96 VAL A CA 1
ATOM 758 C C . VAL A 1 96 ? 11.031 3.33 -0.651 1 97.94 96 VAL A C 1
ATOM 760 O O . VAL A 1 96 ? 10.984 2.787 -1.757 1 97.94 96 VAL A O 1
ATOM 763 N N . ASN A 1 97 ? 11.961 3.092 0.256 1 96.12 97 ASN A N 1
ATOM 764 C CA . ASN A 1 97 ? 12.938 2.033 0.05 1 96.12 97 ASN A CA 1
ATOM 765 C C . ASN A 1 97 ? 12.609 0.791 0.87 1 96.12 97 ASN A C 1
ATOM 767 O O . ASN A 1 97 ? 12.734 0.797 2.096 1 96.12 97 ASN A O 1
ATOM 771 N N . MET A 1 98 ? 12.289 -0.292 0.182 1 94.94 98 MET A N 1
ATOM 772 C CA . MET A 1 98 ? 11.758 -1.462 0.881 1 94.94 98 MET A CA 1
ATOM 773 C C . MET A 1 98 ? 12.891 -2.389 1.317 1 94.94 98 MET A C 1
ATOM 775 O O . MET A 1 98 ? 12.68 -3.289 2.131 1 94.94 98 MET A O 1
ATOM 779 N N . SER A 1 99 ? 14.062 -2.188 0.859 1 91.5 99 SER A N 1
ATOM 780 C CA . SER A 1 99 ? 15.195 -2.971 1.327 1 91.5 99 SER A CA 1
ATOM 781 C C . SER A 1 99 ? 15.664 -2.5 2.701 1 91.5 99 SER A C 1
ATOM 783 O O . SER A 1 99 ? 16.062 -3.312 3.537 1 91.5 99 SER A O 1
ATOM 785 N N . SER A 1 100 ? 15.562 -1.217 2.857 1 93.88 100 SER A N 1
ATOM 786 C CA . SER A 1 100 ? 16.031 -0.672 4.129 1 93.88 100 SER A CA 1
ATOM 787 C C . SER A 1 100 ? 14.852 -0.26 5.012 1 93.88 100 SER A C 1
ATOM 789 O O . SER A 1 100 ? 15.055 0.221 6.129 1 93.88 100 SER A O 1
ATOM 791 N N . LEU A 1 101 ? 13.641 -0.435 4.508 1 94.69 101 LEU A N 1
ATOM 792 C CA . LEU A 1 101 ? 12.43 -0.043 5.211 1 94.69 101 LEU A CA 1
ATOM 793 C C . LEU A 1 101 ? 12.523 1.397 5.699 1 94.69 101 LEU A C 1
ATOM 795 O O . LEU A 1 101 ? 12.336 1.667 6.891 1 94.69 101 LEU A O 1
ATOM 799 N N . SER A 1 102 ? 12.758 2.219 4.668 1 96.69 102 SER A N 1
ATOM 800 C CA . SER A 1 102 ? 13 3.623 4.984 1 96.69 102 SER A CA 1
ATOM 801 C C . SER A 1 102 ? 12.266 4.539 4.008 1 96.69 102 SER A C 1
ATOM 803 O O . SER A 1 102 ? 11.891 4.117 2.912 1 96.69 102 SER A O 1
ATOM 805 N N . LEU A 1 103 ? 12.008 5.668 4.504 1 97.19 103 LEU A N 1
ATOM 806 C CA . LEU A 1 103 ? 11.445 6.758 3.721 1 97.19 103 LEU A CA 1
ATOM 807 C C . LEU A 1 103 ? 12.492 7.824 3.432 1 97.19 103 LEU A C 1
ATOM 809 O O . LEU A 1 103 ? 13.25 8.219 4.324 1 97.19 103 LEU A O 1
ATOM 813 N N . GLU A 1 104 ? 12.57 8.25 2.184 1 97.12 104 GLU A N 1
ATOM 814 C CA . GLU A 1 104 ? 13.508 9.289 1.774 1 97.12 104 GLU A CA 1
ATOM 815 C C . GLU A 1 104 ? 12.773 10.531 1.276 1 97.12 104 GLU A C 1
ATOM 817 O O . GLU A 1 104 ? 11.898 10.438 0.408 1 97.12 104 GLU A O 1
ATOM 822 N N . ASP A 1 105 ? 13.094 11.609 1.855 1 97.19 105 ASP A N 1
ATOM 823 C CA . ASP A 1 105 ? 12.633 12.891 1.344 1 97.19 105 ASP A CA 1
ATOM 824 C C . ASP A 1 105 ? 13.562 13.422 0.259 1 97.19 105 ASP A C 1
ATOM 826 O O . ASP A 1 105 ? 14.68 13.867 0.552 1 97.19 105 ASP A O 1
ATOM 830 N N . LYS A 1 106 ? 13.047 13.5 -0.913 1 94.75 106 LYS A N 1
ATOM 831 C CA . LYS A 1 106 ? 13.883 13.883 -2.047 1 94.75 106 LYS A CA 1
ATOM 832 C C . LYS A 1 106 ? 14.086 15.398 -2.098 1 94.75 106 LYS A C 1
ATOM 834 O O . LYS A 1 106 ? 14.961 15.891 -2.814 1 94.75 106 LYS A O 1
ATOM 839 N N . THR A 1 107 ? 13.336 16.094 -1.33 1 94.12 107 THR A N 1
ATOM 840 C CA . THR A 1 107 ? 13.508 17.531 -1.241 1 94.12 107 THR A CA 1
ATOM 841 C C . THR A 1 107 ? 14.68 17.875 -0.319 1 94.12 107 THR A C 1
ATOM 843 O O . THR A 1 107 ? 15.531 18.703 -0.67 1 94.12 107 THR A O 1
ATOM 846 N N . THR A 1 108 ? 14.773 17.219 0.826 1 95.19 108 THR A N 1
ATOM 847 C CA . THR A 1 108 ? 15.812 17.516 1.806 1 95.19 108 THR A CA 1
ATOM 848 C C . THR A 1 108 ? 16.953 16.5 1.701 1 95.19 108 THR A C 1
ATOM 850 O O . THR A 1 108 ? 18.016 16.688 2.295 1 95.19 108 THR A O 1
ATOM 853 N N . ASN A 1 109 ? 16.766 15.445 1.038 1 95.38 109 ASN A N 1
ATOM 854 C CA . ASN A 1 109 ? 17.703 14.344 0.893 1 95.38 109 ASN A CA 1
ATOM 855 C C . ASN A 1 109 ? 18 13.672 2.232 1 95.38 109 ASN A C 1
ATOM 857 O O . ASN A 1 109 ? 19.109 13.211 2.477 1 95.38 109 ASN A O 1
ATOM 861 N N . ILE A 1 110 ? 17.047 13.766 3.088 1 97 110 ILE A N 1
ATOM 862 C CA . ILE A 1 110 ? 17.141 13.086 4.379 1 97 110 ILE A CA 1
ATOM 863 C C . ILE A 1 110 ? 16.359 11.773 4.32 1 97 110 ILE A C 1
ATOM 865 O O . ILE A 1 110 ? 15.266 11.711 3.756 1 97 110 ILE A O 1
ATOM 869 N N . THR A 1 111 ? 16.953 10.734 4.863 1 97.06 111 THR A N 1
ATOM 870 C CA . THR A 1 111 ? 16.344 9.414 4.949 1 97.06 111 THR A CA 1
ATOM 871 C C . THR A 1 111 ? 16 9.07 6.395 1 97.06 111 THR A C 1
ATOM 873 O O . THR A 1 111 ? 16.797 9.32 7.305 1 97.06 111 THR A O 1
ATOM 876 N N . ARG A 1 112 ? 14.805 8.508 6.566 1 96.88 112 ARG A N 1
ATOM 877 C CA . ARG A 1 112 ? 14.359 8.07 7.887 1 96.88 112 ARG A CA 1
ATOM 878 C C . ARG A 1 112 ? 13.992 6.59 7.867 1 96.88 112 ARG A C 1
ATOM 880 O O . ARG A 1 112 ? 13.242 6.141 6.996 1 96.88 112 ARG A O 1
ATOM 887 N N . LYS A 1 113 ? 14.578 5.844 8.812 1 95.56 113 LYS A N 1
ATOM 888 C CA . LYS A 1 113 ? 14.203 4.438 8.945 1 95.56 113 LYS A CA 1
ATOM 889 C C . LYS A 1 113 ? 12.836 4.297 9.617 1 95.56 113 LYS A C 1
ATOM 891 O O . LYS A 1 113 ? 12.531 5.008 10.57 1 95.56 113 LYS A O 1
ATOM 896 N N . GLY A 1 114 ? 12.023 3.404 9.016 1 94.81 114 GLY A N 1
ATOM 897 C CA . GLY A 1 114 ? 10.727 3.129 9.617 1 94.81 114 GLY A CA 1
ATOM 898 C C . GLY A 1 114 ? 10.805 2.176 10.797 1 94.81 114 GLY A C 1
ATOM 899 O O . GLY A 1 114 ? 11.859 1.599 11.062 1 94.81 114 GLY A O 1
ATOM 900 N N . ILE A 1 115 ? 9.656 2.129 11.469 1 90.5 115 ILE A N 1
ATOM 901 C CA . ILE A 1 115 ? 9.461 1.162 12.539 1 90.5 115 ILE A CA 1
ATOM 902 C C . ILE A 1 115 ? 8.727 -0.066 12 1 90.5 115 ILE A C 1
ATOM 904 O O . ILE A 1 115 ? 7.773 0.061 11.227 1 90.5 115 ILE A O 1
ATOM 908 N N . THR A 1 116 ? 9.25 -1.231 12.242 1 87.81 116 THR A N 1
ATOM 909 C CA . THR A 1 116 ? 8.594 -2.453 11.789 1 87.81 116 THR A CA 1
ATOM 910 C C . THR A 1 116 ? 7.742 -3.051 12.906 1 87.81 116 THR A C 1
ATOM 912 O O . THR A 1 116 ? 8.078 -2.93 14.086 1 87.81 116 THR A O 1
ATOM 915 N N . SER A 1 117 ? 6.473 -3.273 12.453 1 69.5 117 SER A N 1
ATOM 916 C CA . SER A 1 117 ? 5.617 -3.904 13.453 1 69.5 117 SER A CA 1
ATOM 917 C C . SER A 1 117 ? 6.047 -5.344 13.727 1 69.5 117 SER A C 1
ATOM 919 O O . SER A 1 117 ? 6.457 -6.055 12.805 1 69.5 117 SER A O 1
ATOM 921 N N . ILE A 1 118 ? 6.188 -5.617 15 1 55.84 118 ILE A N 1
ATOM 922 C CA . ILE A 1 118 ? 6.418 -7.008 15.375 1 55.84 118 ILE A CA 1
ATOM 923 C C . ILE A 1 118 ? 5.188 -7.844 15.039 1 55.84 118 ILE A C 1
ATOM 925 O O . ILE A 1 118 ? 5.266 -9.07 14.953 1 55.84 118 ILE A O 1
ATOM 929 N N . TYR A 1 119 ? 4.035 -7.031 15 1 48.94 119 TYR A N 1
ATOM 930 C CA . TYR A 1 119 ? 2.797 -7.746 14.703 1 48.94 119 TYR A CA 1
ATOM 931 C C . TYR A 1 119 ? 2.469 -7.684 13.219 1 48.94 119 TYR A C 1
ATOM 933 O O . TYR A 1 119 ? 2.842 -6.727 12.531 1 48.94 119 TYR A O 1
ATOM 941 N N . THR A 1 120 ? 2.297 -8.758 12.523 1 45.25 120 THR A N 1
ATOM 942 C CA . THR A 1 120 ? 1.867 -8.836 11.133 1 45.25 120 THR A CA 1
ATOM 943 C C . THR A 1 120 ? 0.691 -7.898 10.883 1 45.25 120 THR A C 1
ATOM 945 O O . THR A 1 120 ? -0.353 -8.016 11.523 1 45.25 120 THR A O 1
ATOM 948 N N . SER A 1 121 ? 0.921 -6.703 10.727 1 47.59 121 SER A N 1
ATOM 949 C CA . SER A 1 121 ? -0.053 -5.633 10.539 1 47.59 121 SER A CA 1
ATOM 950 C C . SER A 1 121 ? -1.007 -5.949 9.391 1 47.59 121 SER A C 1
ATOM 952 O O . SER A 1 121 ? -0.728 -6.824 8.57 1 47.59 121 SER A O 1
ATOM 954 N N . THR A 1 122 ? -2.305 -5.277 9.352 1 45.53 122 THR A N 1
ATOM 955 C CA . THR A 1 122 ? -3.621 -5.414 8.742 1 45.53 122 THR A CA 1
ATOM 956 C C . THR A 1 122 ? -3.549 -5.172 7.234 1 45.53 122 THR A C 1
ATOM 958 O O . THR A 1 122 ? -4.57 -5.191 6.547 1 45.53 122 THR A O 1
ATOM 961 N N . GLY A 1 123 ? -2.422 -4.699 6.688 1 48.41 123 GLY A N 1
ATOM 962 C CA . GLY A 1 123 ? -2.613 -4.828 5.254 1 48.41 123 GLY A CA 1
ATOM 963 C C . GLY A 1 123 ? -3.035 -6.223 4.832 1 48.41 123 GLY A C 1
ATOM 964 O O . GLY A 1 123 ? -3.467 -7.023 5.66 1 48.41 123 GLY A O 1
ATOM 965 N N . ILE A 1 124 ? -3.193 -6.508 3.623 1 46.91 124 ILE A N 1
ATOM 966 C CA . ILE A 1 124 ? -3.412 -7.902 3.264 1 46.91 124 ILE A CA 1
ATOM 967 C C . ILE A 1 124 ? -2.445 -8.797 4.039 1 46.91 124 ILE A C 1
ATOM 969 O O . ILE A 1 124 ? -1.234 -8.758 3.805 1 46.91 124 ILE A O 1
ATOM 973 N N . SER A 1 125 ? -2.828 -9.055 5.375 1 46.75 125 SER A N 1
ATOM 974 C CA . SER A 1 125 ? -2.039 -9.93 6.238 1 46.75 125 SER A CA 1
ATOM 975 C C . SER A 1 125 ? -2.699 -11.297 6.395 1 46.75 125 SER A C 1
ATOM 977 O O . SER A 1 125 ? -3.914 -11.422 6.238 1 46.75 125 SER A O 1
ATOM 979 N N . THR A 1 126 ? -1.839 -12.312 6.535 1 42.41 126 THR A N 1
ATOM 980 C CA . THR A 1 126 ? -2.312 -13.68 6.711 1 42.41 126 THR A CA 1
ATOM 981 C C . THR A 1 126 ? -2.949 -13.859 8.086 1 42.41 126 THR A C 1
ATOM 983 O O . THR A 1 126 ? -2.412 -13.383 9.094 1 42.41 126 THR A O 1
ATOM 986 N N . THR A 1 127 ? -4.223 -13.992 8.172 1 42.19 127 THR A N 1
ATOM 987 C CA . THR A 1 127 ? -4.816 -14.438 9.43 1 42.19 127 THR A CA 1
ATOM 988 C C . THR A 1 127 ? -4.871 -15.961 9.484 1 42.19 127 THR A C 1
ATOM 990 O O . THR A 1 127 ? -5.402 -16.609 8.578 1 42.19 127 THR A O 1
ATOM 993 N N . VAL A 1 128 ? -3.9 -16.594 10.203 1 43.31 128 VAL A N 1
ATOM 994 C CA . VAL A 1 128 ? -4.023 -18.031 10.438 1 43.31 128 VAL A CA 1
ATOM 995 C C . VAL A 1 128 ? -5.199 -18.297 11.375 1 43.31 128 VAL A C 1
ATOM 997 O O . VAL A 1 128 ? -5.34 -17.641 12.406 1 43.31 128 VAL A O 1
ATOM 1000 N N . PRO A 1 129 ? -6.031 -19.078 10.867 1 36.41 129 PRO A N 1
ATOM 1001 C CA . PRO A 1 129 ? -7.086 -19.453 11.812 1 36.41 129 PRO A CA 1
ATOM 1002 C C . PRO A 1 129 ? -6.535 -19.875 13.172 1 36.41 129 PRO A C 1
ATOM 1004 O O . PRO A 1 129 ? -5.465 -20.484 13.25 1 36.41 129 PRO A O 1
ATOM 1007 N N . GLU A 1 130 ? -6.875 -19.203 14.281 1 33.12 130 GLU A N 1
ATOM 1008 C CA . GLU A 1 130 ? -6.59 -19.734 15.609 1 33.12 130 GLU A CA 1
ATOM 1009 C C . GLU A 1 130 ? -6.895 -21.234 15.688 1 33.12 130 GLU A C 1
ATOM 1011 O O . GLU A 1 130 ? -8.055 -21.641 15.609 1 33.12 130 GLU A O 1
ATOM 1016 N N . ALA A 1 131 ? -6.102 -22.125 15.328 1 34.75 131 ALA A N 1
ATOM 1017 C CA . ALA A 1 131 ? -6.348 -23.438 15.93 1 34.75 131 ALA A CA 1
ATOM 1018 C C . ALA A 1 131 ? -6.621 -23.312 17.422 1 34.75 131 ALA A C 1
ATOM 1020 O O . ALA A 1 131 ? -6.152 -22.375 18.062 1 34.75 131 ALA A O 1
ATOM 1021 N N . ASN A 1 132 ? -7.422 -24.141 18.219 1 35.03 132 ASN A N 1
ATOM 1022 C CA . ASN A 1 132 ? -7.773 -24.078 19.641 1 35.03 132 ASN A CA 1
ATOM 1023 C C . ASN A 1 132 ? -6.594 -23.609 20.484 1 35.03 132 ASN A C 1
ATOM 1025 O O . ASN A 1 132 ? -6.609 -22.516 21.031 1 35.03 132 ASN A O 1
ATOM 1029 N N . GLY A 1 133 ? -6.027 -24.672 21.406 1 31.34 133 GLY A N 1
ATOM 1030 C CA . GLY A 1 133 ? -5.281 -24.672 22.656 1 31.34 133 GLY A CA 1
ATOM 1031 C C . GLY A 1 133 ? -3.904 -24.047 22.531 1 31.34 133 GLY A C 1
ATOM 1032 O O . GLY A 1 133 ? -3.324 -23.594 23.531 1 31.34 133 GLY A O 1
ATOM 1033 N N . MET A 1 134 ? -3.133 -24.391 21.547 1 29.97 134 MET A N 1
ATOM 1034 C CA . MET A 1 134 ? -1.689 -24.203 21.656 1 29.97 134 MET A CA 1
ATOM 1035 C C . MET A 1 134 ? -1.299 -22.766 21.312 1 29.97 134 MET A C 1
ATOM 1037 O O . MET A 1 134 ? -0.142 -22.375 21.484 1 29.97 134 MET A O 1
ATOM 1041 N N . GLN A 1 135 ? -2.068 -22.078 20.594 1 33.31 135 GLN A N 1
ATOM 1042 C CA . GLN A 1 135 ? -1.589 -20.75 20.219 1 33.31 135 GLN A CA 1
ATOM 1043 C C . GLN A 1 135 ? -1.665 -19.781 21.391 1 33.31 135 GLN A C 1
ATOM 1045 O O . GLN A 1 135 ? -1.21 -18.641 21.297 1 33.31 135 GLN A O 1
ATOM 1050 N N . ASP A 1 136 ? -2.371 -20.109 22.406 1 31.39 136 ASP A N 1
ATOM 1051 C CA . ASP A 1 136 ? -2.219 -19.359 23.641 1 31.39 136 ASP A CA 1
ATOM 1052 C C . ASP A 1 136 ? -0.771 -19.375 24.125 1 31.39 136 ASP A C 1
ATOM 1054 O O . ASP A 1 136 ? -0.333 -18.469 24.828 1 31.39 136 ASP A O 1
ATOM 1058 N N . LEU A 1 137 ? -0.073 -20.5 23.875 1 29.17 137 LEU A N 1
ATOM 1059 C CA . LEU A 1 137 ? 1.26 -20.688 24.438 1 29.17 137 LEU A CA 1
ATOM 1060 C C . LEU A 1 137 ? 2.279 -19.812 23.734 1 29.17 137 LEU A C 1
ATOM 1062 O O . LEU A 1 137 ? 3.166 -19.234 24.359 1 29.17 137 LEU A O 1
ATOM 1066 N N . LEU A 1 138 ? 2.137 -19.75 22.391 1 31.48 138 LEU A N 1
ATOM 1067 C CA . LEU A 1 138 ? 3.232 -19.031 21.7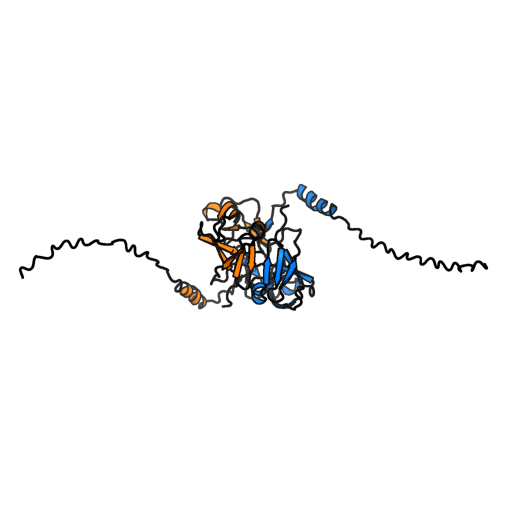5 1 31.48 138 LEU A CA 1
ATOM 1068 C C . LEU A 1 138 ? 3.092 -17.531 21.953 1 31.48 138 LEU A C 1
ATOM 1070 O O . LEU A 1 138 ? 4.09 -16.812 22.078 1 31.48 138 LEU A O 1
ATOM 1074 N N . GLN A 1 139 ? 1.896 -17.094 21.984 1 33.19 139 GLN A N 1
ATOM 1075 C CA . GLN A 1 139 ? 1.781 -15.664 22.266 1 33.19 139 GLN A CA 1
ATOM 1076 C C . GLN A 1 139 ? 2.139 -15.359 23.719 1 33.19 139 GLN A C 1
ATOM 1078 O O . GLN A 1 139 ? 2.416 -14.211 24.078 1 33.19 139 GLN A O 1
ATOM 1083 N N . LYS A 1 140 ? 1.98 -16.359 24.656 1 30.38 140 LYS A N 1
ATOM 1084 C CA . LYS A 1 140 ? 2.377 -16.141 26.031 1 30.38 140 LYS A CA 1
AT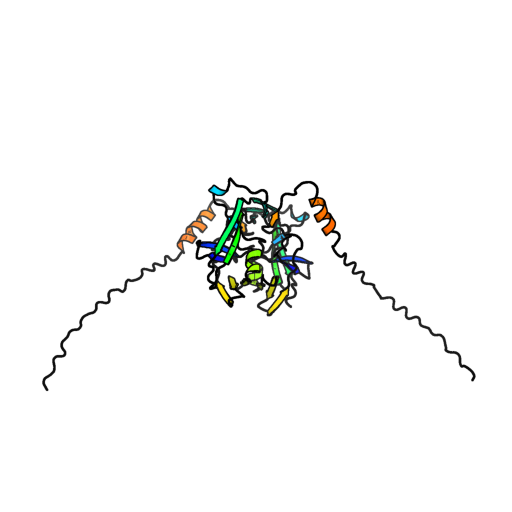OM 1085 C C . LYS A 1 140 ? 3.895 -16.062 26.172 1 30.38 140 LYS A C 1
ATOM 1087 O O . LYS A 1 140 ? 4.41 -15.289 26.984 1 30.38 140 LYS A O 1
ATOM 1092 N N . TYR A 1 141 ? 4.672 -16.922 25.469 1 31.5 141 TYR A N 1
ATOM 1093 C CA . TYR A 1 141 ? 6.105 -16.953 25.734 1 31.5 141 TYR A CA 1
ATOM 1094 C C . TYR A 1 141 ? 6.836 -15.891 24.922 1 31.5 141 TYR A C 1
ATOM 1096 O O . TYR A 1 141 ? 8.055 -15.742 25.047 1 31.5 141 TYR A O 1
ATOM 1104 N N . SER A 1 142 ? 6.211 -15.391 23.891 1 30.55 142 SER A N 1
ATOM 1105 C CA . SER A 1 142 ? 7.016 -14.336 23.281 1 30.55 142 SER A CA 1
ATOM 1106 C C . SER A 1 142 ? 7.168 -13.141 24.219 1 30.55 142 SER A C 1
ATOM 1108 O O . SER A 1 142 ? 7.93 -12.211 23.938 1 30.55 142 SER A O 1
ATOM 1110 N N . GLN A 1 143 ? 6.281 -13.102 25.203 1 30.78 143 GLN A N 1
ATOM 1111 C CA . GLN A 1 143 ? 6.543 -12.031 26.156 1 30.78 143 GLN A CA 1
ATOM 1112 C C . GLN A 1 143 ? 7.875 -12.234 26.859 1 30.78 143 GLN A C 1
ATOM 1114 O O . GLN A 1 143 ? 8.359 -11.344 27.562 1 30.78 143 GLN A O 1
ATOM 1119 N N . ILE A 1 144 ? 8.203 -13.5 26.984 1 31.89 144 ILE A N 1
ATOM 1120 C CA . ILE A 1 144 ? 9.297 -13.664 27.938 1 31.89 144 ILE A CA 1
ATOM 1121 C C . ILE A 1 144 ? 10.609 -13.203 27.297 1 31.89 144 ILE A C 1
ATOM 1123 O O . ILE A 1 144 ? 11.586 -12.945 28 1 31.89 144 ILE A O 1
ATOM 1127 N N . THR A 1 145 ? 10.719 -13.375 25.984 1 28.31 145 THR A N 1
ATOM 1128 C CA . THR A 1 145 ? 12.094 -13.109 25.578 1 28.31 145 THR A CA 1
ATOM 1129 C C . THR A 1 145 ? 12.328 -11.609 25.406 1 28.31 145 THR A C 1
ATOM 1131 O O . THR A 1 145 ? 13.32 -11.195 24.812 1 28.31 145 THR A O 1
ATOM 1134 N N . THR A 1 146 ? 11.312 -10.891 25.828 1 26.98 146 THR A N 1
ATOM 1135 C CA . THR A 1 146 ? 11.672 -9.484 25.734 1 26.98 146 THR A CA 1
ATOM 1136 C C . THR A 1 146 ? 12.758 -9.133 26.75 1 26.98 146 THR A C 1
ATOM 1138 O O . THR A 1 146 ? 12.594 -9.367 27.938 1 26.98 146 THR A O 1
ATOM 1141 N N . PRO A 1 147 ? 14.023 -9.047 26.281 1 27.61 147 PRO A N 1
ATOM 1142 C CA . PRO A 1 147 ? 15.039 -8.648 27.266 1 27.61 147 PRO A CA 1
ATOM 1143 C C . PRO A 1 147 ? 14.641 -7.395 28.047 1 27.61 147 PRO A C 1
ATOM 1145 O O . PRO A 1 147 ? 13.992 -6.496 27.5 1 27.61 147 PRO A O 1
ATOM 1148 N N . PHE A 1 148 ? 14.156 -7.555 29.219 1 24.42 148 PHE A N 1
ATOM 1149 C CA . PHE A 1 148 ? 14.07 -6.457 30.172 1 24.42 148 PHE A CA 1
ATOM 1150 C C . PHE A 1 148 ? 15.352 -5.645 30.172 1 24.42 148 PHE A C 1
ATOM 1152 O O . PHE A 1 148 ? 16.422 -6.152 30.547 1 24.42 148 PHE A O 1
ATOM 1159 N N . ARG A 1 149 ? 15.547 -4.859 29.172 1 23.86 149 ARG A N 1
ATOM 1160 C CA . ARG A 1 149 ? 16.656 -3.928 29.328 1 23.86 149 ARG A CA 1
ATOM 1161 C C . ARG A 1 149 ? 16.547 -3.16 30.641 1 23.86 149 ARG A C 1
ATOM 1163 O O . ARG A 1 149 ? 15.562 -2.449 30.859 1 23.86 149 ARG A O 1
ATOM 1170 N N . TYR A 1 150 ? 16.906 -3.822 31.734 1 24.38 150 TYR A N 1
ATOM 1171 C CA . TYR A 1 150 ? 17.203 -3.109 32.969 1 24.38 150 TYR A CA 1
ATOM 1172 C C . TYR A 1 150 ? 18.188 -1.973 32.719 1 24.38 150 TYR A C 1
ATOM 1174 O O . TYR A 1 150 ? 19.359 -2.215 32.438 1 24.38 150 TYR A O 1
ATOM 1182 N N . THR A 1 151 ? 17.844 -1.076 31.891 1 25.73 151 THR A N 1
ATOM 1183 C CA . THR A 1 151 ? 18.734 0.085 31.859 1 25.73 151 THR A CA 1
ATOM 1184 C C . THR A 1 151 ? 18.781 0.766 33.219 1 25.73 151 THR A C 1
ATOM 1186 O O . THR A 1 151 ? 17.844 1.482 33.594 1 25.73 151 THR A O 1
ATOM 1189 N N . GLU A 1 152 ? 18.922 -0.027 34.281 1 26.8 152 GLU A N 1
ATOM 1190 C CA . GLU A 1 152 ? 19.25 0.746 35.469 1 26.8 152 GLU A CA 1
ATOM 1191 C C . GLU A 1 152 ? 20.438 1.677 35.219 1 26.8 152 GLU A C 1
ATOM 1193 O O . GLU A 1 152 ? 21.484 1.238 34.75 1 26.8 152 GLU A O 1
ATOM 1198 N N . THR A 1 153 ? 20.031 2.854 34.812 1 28.16 153 THR A N 1
ATOM 1199 C CA . THR A 1 153 ? 20.984 3.949 34.812 1 28.16 153 THR A CA 1
ATOM 1200 C C . THR A 1 153 ? 21.766 3.953 36.156 1 28.16 153 THR A C 1
ATOM 1202 O O . THR A 1 153 ? 21.172 4.039 37.219 1 28.16 153 THR A O 1
ATOM 1205 N N . VAL A 1 154 ? 22.75 3.084 36.188 1 27.78 154 VAL A N 1
ATOM 1206 C CA . VAL A 1 154 ? 23.688 3.176 37.312 1 27.78 154 VAL A CA 1
ATOM 1207 C C . VAL A 1 154 ? 24.078 4.633 37.531 1 27.78 154 VAL A C 1
ATOM 1209 O O . VAL A 1 154 ? 24.578 5.293 36.625 1 27.78 154 VAL A O 1
ATOM 1212 N N . ARG A 1 155 ? 23.203 5.328 38.281 1 28.36 155 ARG A N 1
ATOM 1213 C CA . ARG A 1 155 ? 23.547 6.652 38.781 1 28.36 155 ARG A CA 1
ATOM 1214 C C . ARG A 1 155 ? 24.969 6.672 39.344 1 28.36 155 ARG A C 1
ATOM 1216 O O . ARG A 1 155 ? 25.25 6.039 40.344 1 28.36 155 ARG A O 1
ATOM 1223 N N . HIS A 1 156 ? 25.922 6.371 38.375 1 28.86 156 HIS A N 1
ATOM 1224 C CA . HIS A 1 156 ? 27.297 6.504 38.844 1 28.86 156 HIS A CA 1
ATOM 1225 C C . HIS A 1 156 ? 27.516 7.871 39.5 1 28.86 156 HIS A C 1
ATOM 1227 O O . HIS A 1 156 ? 28.328 8.664 39 1 28.86 156 HIS A O 1
ATOM 1233 N N . ASN A 1 157 ? 26.5 8.414 40.188 1 25.67 157 ASN A N 1
ATOM 1234 C CA . ASN A 1 157 ? 26.781 9.734 40.75 1 25.67 157 ASN A CA 1
ATOM 1235 C C . ASN A 1 157 ? 28.016 9.703 41.656 1 25.67 157 ASN A C 1
ATOM 1237 O O . ASN A 1 157 ? 28.25 10.641 42.406 1 25.67 157 ASN A O 1
ATOM 1241 N N . ALA A 1 158 ? 28.406 8.469 42.031 1 27.25 158 ALA A N 1
ATOM 1242 C CA . ALA A 1 158 ? 29.172 8.617 43.281 1 27.25 158 ALA A CA 1
ATOM 1243 C C . ALA A 1 158 ? 30.469 9.398 43.031 1 27.25 158 ALA A C 1
ATOM 1245 O O . ALA A 1 158 ? 31.438 8.852 42.5 1 27.25 158 ALA A O 1
ATOM 1246 N N . GLU A 1 159 ? 30.375 10.406 42.156 1 28.97 159 GLU A N 1
ATOM 1247 C CA . GLU A 1 159 ? 31.656 11.086 42.094 1 28.97 159 GLU A CA 1
ATOM 1248 C C . GLU A 1 159 ? 32.156 11.492 43.469 1 28.97 159 GLU A C 1
ATOM 1250 O O . GLU A 1 159 ? 31.531 12.297 44.156 1 28.97 159 GLU A O 1
ATOM 1255 N N . HIS A 1 160 ? 32.375 10.469 44.375 1 30.3 160 HIS A N 1
ATOM 1256 C CA . HIS A 1 160 ? 33.031 10.859 45.625 1 30.3 160 HIS A CA 1
ATOM 1257 C C . HIS A 1 160 ? 34.25 11.711 45.375 1 30.3 160 HIS A C 1
ATOM 1259 O O . HIS A 1 160 ? 35.156 11.289 44.625 1 30.3 160 HIS A O 1
ATOM 1265 N N . HIS A 1 161 ? 34.094 12.961 45.156 1 29.97 161 HIS A N 1
ATOM 1266 C CA . HIS A 1 161 ? 35.188 13.93 45.156 1 29.97 161 HIS A CA 1
ATOM 1267 C C . HIS A 1 161 ? 36.031 13.805 46.406 1 29.97 161 HIS A C 1
ATOM 1269 O O . HIS A 1 161 ? 35.531 13.953 47.531 1 29.97 161 HIS A O 1
ATOM 1275 N N . ILE A 1 162 ? 36.844 12.664 46.531 1 30.48 162 ILE A N 1
ATOM 1276 C CA . ILE A 1 162 ? 37.781 12.617 47.656 1 30.48 162 ILE A CA 1
ATOM 1277 C C . ILE A 1 162 ? 38.688 13.844 47.594 1 30.48 162 ILE A C 1
ATOM 1279 O O . ILE A 1 162 ? 39.375 14.078 46.594 1 30.48 162 ILE A O 1
ATOM 1283 N N . ASP A 1 163 ? 38.281 14.922 48.25 1 29.27 163 ASP A N 1
ATOM 1284 C CA . ASP A 1 163 ? 39.062 16.125 48.469 1 29.27 163 ASP A CA 1
ATOM 1285 C C . ASP A 1 163 ? 40.469 15.789 49 1 29.27 163 ASP A C 1
ATOM 1287 O O . ASP A 1 163 ? 40.594 15.211 50.094 1 29.27 163 ASP A O 1
ATOM 1291 N N . THR A 1 164 ? 41.25 15.094 48.156 1 31.05 164 THR A N 1
ATOM 1292 C CA . THR A 1 164 ? 42.594 14.82 48.562 1 31.05 164 THR A CA 1
ATOM 1293 C C . THR A 1 164 ? 43.312 16.109 48.969 1 31.05 164 THR A C 1
ATOM 1295 O O . THR A 1 164 ? 43.656 16.922 48.125 1 31.05 164 THR A O 1
ATOM 1298 N N . THR A 1 165 ? 42.781 16.859 49.938 1 31.5 165 THR A N 1
ATOM 1299 C CA . THR A 1 165 ? 43.438 18.078 50.438 1 31.5 165 THR A CA 1
ATOM 1300 C C . THR A 1 165 ? 44.844 17.766 50.938 1 31.5 165 THR A C 1
ATOM 1302 O O . THR A 1 165 ? 45.469 18.625 51.562 1 31.5 165 THR A O 1
ATOM 1305 N N . SER A 1 166 ? 45.406 16.562 50.688 1 32.03 166 SER A N 1
ATOM 1306 C CA . SER A 1 166 ? 46.594 16.422 51.531 1 32.03 166 SER A CA 1
ATOM 1307 C C . SER A 1 166 ? 47.625 17.484 51.219 1 32.03 166 SER A C 1
ATOM 1309 O O . SER A 1 166 ? 47.906 17.766 50.062 1 32.03 166 SER A O 1
ATOM 1311 N N . PRO A 1 167 ? 47.75 18.453 52.125 1 35.28 167 PRO A N 1
ATOM 1312 C CA . PRO A 1 167 ? 48.719 19.562 52.062 1 35.28 167 PRO A CA 1
ATOM 1313 C C . PRO A 1 167 ? 50.156 19.094 51.781 1 35.28 167 PRO A C 1
ATOM 1315 O O . PRO A 1 167 ? 50.562 18.047 52.281 1 35.28 167 PRO A O 1
ATOM 1318 N N . PRO A 1 168 ? 50.625 19.234 50.531 1 34.47 168 PRO A N 1
ATOM 1319 C CA . PRO A 1 168 ? 52 18.859 50.188 1 34.47 168 PRO A CA 1
ATOM 1320 C C . PRO A 1 168 ? 53.031 19.359 51.219 1 34.47 168 PRO A C 1
ATOM 1322 O O . PRO A 1 168 ? 52.969 20.531 51.625 1 34.47 168 PRO A O 1
ATOM 1325 N N . THR A 1 169 ? 53.25 18.609 52.281 1 29.67 169 THR A N 1
ATOM 1326 C CA . THR A 1 169 ? 54.25 18.969 53.25 1 29.67 169 THR A CA 1
ATOM 1327 C C . THR A 1 169 ? 55.594 19.297 52.594 1 29.67 169 THR A C 1
ATOM 1329 O O . THR A 1 169 ? 56.094 18.484 51.812 1 29.67 169 THR A O 1
ATOM 1332 N N . ALA A 1 170 ? 55.844 20.5 52.375 1 29.98 170 ALA A N 1
ATOM 1333 C CA . ALA A 1 170 ? 57.062 21.125 51.906 1 29.98 170 ALA A CA 1
ATOM 1334 C C . ALA A 1 170 ? 58.281 20.562 52.656 1 29.98 170 ALA A C 1
ATOM 1336 O O . ALA A 1 170 ? 58.344 20.641 53.906 1 29.98 170 ALA A O 1
ATOM 1337 N N . ILE A 1 171 ? 58.781 19.406 52.219 1 25.81 171 ILE A N 1
ATOM 1338 C CA . ILE A 1 171 ? 60.062 18.953 52.781 1 25.81 171 ILE A CA 1
ATOM 1339 C C . ILE A 1 171 ? 61.062 20.094 52.688 1 25.81 171 ILE A C 1
ATOM 1341 O O . ILE A 1 171 ? 61.25 20.703 51.625 1 25.81 171 ILE A O 1
ATOM 1345 N N . GLU A 1 172 ? 61.344 20.797 53.781 1 26.02 172 GLU A N 1
ATOM 1346 C CA . GLU A 1 172 ? 62.375 21.75 54.125 1 26.02 172 GLU A CA 1
ATOM 1347 C C . GLU A 1 172 ? 63.781 21.172 53.812 1 26.02 172 GLU A C 1
ATOM 1349 O O . GLU A 1 172 ? 64.188 20.203 54.469 1 26.02 172 GLU A O 1
ATOM 1354 N N . ALA A 1 173 ? 64 20.703 52.531 1 22.05 173 ALA A N 1
ATOM 1355 C CA . ALA A 1 173 ? 65.438 20.875 52.312 1 22.05 173 ALA A CA 1
ATOM 1356 C C . ALA A 1 173 ? 65.812 22.359 52.156 1 22.05 173 ALA A C 1
ATOM 1358 O O . ALA A 1 173 ? 65 23.156 51.688 1 22.05 173 ALA A O 1
ATOM 1359 N N . MET B 1 1 ? -11.055 15.062 -12.328 1 41.25 1 MET B N 1
ATOM 1360 C CA . MET B 1 1 ? -10.961 14.039 -11.297 1 41.25 1 MET B CA 1
ATOM 1361 C C . MET B 1 1 ? -9.539 13.938 -10.758 1 41.25 1 MET B C 1
ATOM 1363 O O . MET B 1 1 ? -8.57 14.148 -11.492 1 41.25 1 MET B O 1
ATOM 1367 N N . PRO B 1 2 ? -9.477 14.07 -9.438 1 54.5 2 PRO B N 1
ATOM 1368 C CA . PRO B 1 2 ? -8.078 14.07 -9.008 1 54.5 2 PRO B CA 1
ATOM 1369 C C . PRO B 1 2 ? -7.297 12.867 -9.531 1 54.5 2 PRO B C 1
ATOM 1371 O O . PRO B 1 2 ? -7.863 11.789 -9.703 1 54.5 2 PRO B O 1
ATOM 1374 N N . LYS B 1 3 ? -6.23 13.062 -10.25 1 65.88 3 LYS B N 1
ATOM 1375 C CA . LYS B 1 3 ? -5.363 12.062 -10.875 1 65.88 3 LYS B CA 1
ATOM 1376 C C . LYS B 1 3 ? -4.922 11.016 -9.859 1 65.88 3 LYS B C 1
ATOM 1378 O O . LYS B 1 3 ? -4.523 11.352 -8.742 1 65.88 3 LYS B O 1
ATOM 1383 N N . SER B 1 4 ? -5.281 9.758 -10.148 1 79.75 4 SER B N 1
ATOM 1384 C CA . SER B 1 4 ? -4.828 8.672 -9.281 1 79.75 4 SER B CA 1
ATOM 1385 C C . SER B 1 4 ? -3.309 8.688 -9.141 1 79.75 4 SER B C 1
ATOM 1387 O O . SER B 1 4 ? -2.59 8.977 -10.102 1 79.75 4 SER B O 1
ATOM 1389 N N . ARG B 1 5 ? -2.854 8.516 -7.906 1 85.62 5 ARG B N 1
ATOM 1390 C CA . ARG B 1 5 ? -1.414 8.43 -7.676 1 85.62 5 ARG B CA 1
ATOM 1391 C C . ARG B 1 5 ? -0.978 6.988 -7.453 1 85.62 5 ARG B C 1
ATOM 1393 O O . ARG B 1 5 ? 0.152 6.734 -7.027 1 85.62 5 ARG B O 1
ATOM 1400 N N . LEU B 1 6 ? -1.891 6.047 -7.758 1 91.5 6 LEU B N 1
ATOM 1401 C CA . LEU B 1 6 ? -1.489 4.645 -7.797 1 91.5 6 LEU B CA 1
ATOM 1402 C C . LEU B 1 6 ? -0.801 4.312 -9.117 1 91.5 6 LEU B C 1
ATOM 1404 O O . LEU B 1 6 ? -1.155 4.859 -10.164 1 91.5 6 LEU B O 1
ATOM 1408 N N . PHE B 1 7 ? 0.207 3.451 -9.031 1 92.12 7 PHE B N 1
ATOM 1409 C CA . PHE B 1 7 ? 0.815 3.057 -10.297 1 92.12 7 PHE B CA 1
ATOM 1410 C C . PHE B 1 7 ? 1.061 1.554 -10.336 1 92.12 7 PHE B C 1
ATOM 1412 O O . PHE B 1 7 ? 1.028 0.888 -9.297 1 92.12 7 PHE B O 1
ATOM 1419 N N . TYR B 1 8 ? 1.209 1.04 -11.516 1 95.56 8 TYR B N 1
ATOM 1420 C CA . TYR B 1 8 ? 1.283 -0.389 -11.805 1 95.56 8 TYR B CA 1
ATOM 1421 C C . TYR B 1 8 ? 2.498 -0.71 -12.664 1 95.56 8 TYR B C 1
ATOM 1423 O O . TYR B 1 8 ? 2.947 0.126 -13.453 1 95.56 8 TYR B O 1
ATOM 1431 N N . ILE B 1 9 ? 3.01 -1.862 -12.477 1 96.5 9 ILE B N 1
ATOM 1432 C CA . ILE B 1 9 ? 4.086 -2.365 -13.328 1 96.5 9 ILE B CA 1
ATOM 1433 C C . ILE B 1 9 ? 3.611 -3.607 -14.078 1 96.5 9 ILE B C 1
ATOM 1435 O O . ILE B 1 9 ? 3.021 -4.512 -13.484 1 96.5 9 ILE B O 1
ATOM 1439 N N . ARG B 1 10 ? 3.902 -3.584 -15.32 1 95.44 10 ARG B N 1
ATOM 1440 C CA . ARG B 1 10 ? 3.465 -4.691 -16.156 1 95.44 10 ARG B CA 1
ATOM 1441 C C . ARG B 1 10 ? 4.504 -5.809 -16.172 1 95.44 10 ARG B C 1
ATOM 1443 O O . ARG B 1 10 ? 5.703 -5.547 -16.297 1 95.44 10 ARG B O 1
ATOM 1450 N N . ASP B 1 11 ? 4.027 -6.984 -15.953 1 97 11 ASP B N 1
ATOM 1451 C CA . ASP B 1 11 ? 4.844 -8.156 -16.266 1 97 11 ASP B CA 1
ATOM 1452 C C . ASP B 1 11 ? 4.773 -8.484 -17.766 1 97 11 ASP B C 1
ATOM 1454 O O . ASP B 1 11 ? 3.709 -8.82 -18.281 1 97 11 ASP B O 1
ATOM 1458 N N . GLU B 1 12 ? 5.883 -8.516 -18.375 1 95.12 12 GLU B N 1
ATOM 1459 C CA . GLU B 1 12 ? 5.906 -8.695 -19.812 1 95.12 12 GLU B CA 1
ATOM 1460 C C . GLU B 1 12 ? 5.578 -10.141 -20.188 1 95.12 12 GLU B C 1
ATOM 1462 O O . GLU B 1 12 ? 5.152 -10.406 -21.312 1 95.12 12 GLU B O 1
ATOM 1467 N N . ASN B 1 13 ? 5.777 -11.062 -19.312 1 94.75 13 ASN B N 1
ATOM 1468 C CA . ASN B 1 13 ? 5.504 -12.469 -19.578 1 94.75 13 ASN B CA 1
ATOM 1469 C C . ASN B 1 13 ? 4.008 -12.766 -19.547 1 94.75 13 ASN B C 1
ATOM 1471 O O . ASN B 1 13 ? 3.449 -13.281 -20.5 1 94.75 13 ASN B O 1
ATOM 1475 N N . SER B 1 14 ? 3.32 -12.414 -18.469 1 91 14 SER B N 1
ATOM 1476 C CA . SER B 1 14 ? 1.932 -12.789 -18.234 1 91 14 SER B CA 1
ATOM 1477 C C . SER B 1 14 ? 0.974 -11.695 -18.672 1 91 14 SER B C 1
ATOM 1479 O O . SER B 1 14 ? -0.217 -11.945 -18.875 1 91 14 SER B O 1
ATOM 1481 N N . GLY B 1 15 ? 1.475 -10.492 -18.75 1 92.69 15 GLY B N 1
ATOM 1482 C CA . GLY B 1 15 ? 0.61 -9.359 -19.047 1 92.69 15 GLY B CA 1
ATOM 1483 C C . GLY B 1 15 ? -0.044 -8.773 -17.812 1 92.69 15 GLY B C 1
ATOM 1484 O O . GLY B 1 15 ? -0.712 -7.742 -17.891 1 92.69 15 GLY B O 1
ATOM 1485 N N . TYR B 1 16 ? 0.14 -9.398 -16.656 1 93.69 16 TYR B N 1
ATOM 1486 C CA . TYR B 1 16 ? -0.41 -8.836 -15.438 1 93.69 16 TYR B CA 1
ATOM 1487 C C . TYR B 1 16 ? 0.065 -7.402 -15.234 1 93.69 16 TYR B C 1
ATOM 1489 O O . TYR B 1 16 ? 1.225 -7.082 -15.508 1 93.69 16 TYR B O 1
ATOM 1497 N N . LEU B 1 17 ? -0.835 -6.621 -14.789 1 95.44 17 LEU B N 1
ATOM 1498 C CA . LEU B 1 17 ? -0.54 -5.281 -14.297 1 95.44 17 LEU B CA 1
ATOM 1499 C C . LEU B 1 17 ? -0.581 -5.242 -12.773 1 95.44 17 LEU B C 1
ATOM 1501 O O . LEU B 1 17 ? -1.659 -5.188 -12.18 1 95.44 17 LEU B O 1
ATOM 1505 N N . PHE B 1 18 ? 0.583 -5.188 -12.156 1 96.19 18 PHE B N 1
ATOM 1506 C CA . PHE B 1 18 ? 0.671 -5.297 -10.703 1 96.19 18 PHE B CA 1
ATOM 1507 C C . PHE B 1 18 ? 0.639 -3.92 -10.055 1 96.19 18 PHE B C 1
ATOM 1509 O O . PHE B 1 18 ? 1.426 -3.041 -10.406 1 96.19 18 PHE B O 1
ATOM 1516 N N . LEU B 1 19 ? -0.288 -3.775 -9.125 1 95.88 19 LEU B N 1
ATOM 1517 C CA . LEU B 1 19 ? -0.22 -2.623 -8.234 1 95.88 19 LEU B CA 1
ATOM 1518 C C . LEU B 1 19 ? 1.018 -2.695 -7.344 1 95.88 19 LEU B C 1
ATOM 1520 O O . LEU B 1 19 ? 1.304 -3.74 -6.758 1 95.88 19 LEU B O 1
ATOM 1524 N N . VAL B 1 20 ? 1.843 -1.671 -7.309 1 97.25 20 VAL B N 1
ATOM 1525 C CA . VAL B 1 20 ? 2.951 -1.572 -6.363 1 97.25 20 VAL B CA 1
ATOM 1526 C C . VAL B 1 20 ? 2.436 -1.087 -5.012 1 97.25 20 VAL B C 1
ATOM 1528 O O . VAL B 1 20 ? 2.051 0.076 -4.867 1 97.25 20 VAL B O 1
ATOM 1531 N N . ASP B 1 21 ? 2.428 -1.983 -4.035 1 95.88 21 ASP B N 1
ATOM 1532 C CA . ASP B 1 21 ? 1.733 -1.716 -2.781 1 95.88 21 ASP B CA 1
ATOM 1533 C C . ASP B 1 21 ? 2.617 -2.053 -1.582 1 95.88 21 ASP B C 1
ATOM 1535 O O . ASP B 1 21 ? 2.664 -3.203 -1.143 1 95.88 21 ASP B O 1
ATOM 1539 N N . THR B 1 22 ? 3.197 -1.019 -0.961 1 96.62 22 THR B N 1
ATOM 1540 C CA . THR B 1 22 ? 4.066 -1.214 0.194 1 96.62 22 THR B CA 1
ATOM 1541 C C . THR B 1 22 ? 3.242 -1.43 1.461 1 96.62 22 THR B C 1
ATOM 1543 O O . THR B 1 22 ? 3.789 -1.761 2.514 1 96.62 22 THR B O 1
ATOM 1546 N N . GLY B 1 23 ? 1.936 -1.324 1.354 1 94.25 23 GLY B N 1
ATOM 1547 C CA . GLY B 1 23 ? 1.057 -1.59 2.482 1 94.25 23 GLY B CA 1
ATOM 1548 C C . GLY B 1 23 ? 0.542 -3.016 2.514 1 94.25 23 GLY B C 1
ATOM 1549 O O . GLY B 1 23 ? -0.105 -3.426 3.48 1 94.25 23 GLY B O 1
ATOM 1550 N N . ALA B 1 24 ? 0.738 -3.68 1.47 1 94.38 24 ALA B N 1
ATOM 1551 C CA . ALA B 1 24 ? 0.42 -5.105 1.447 1 94.38 24 ALA B CA 1
ATOM 1552 C C . ALA B 1 24 ? 1.615 -5.941 1.9 1 94.38 24 ALA B C 1
ATOM 1554 O O . ALA B 1 24 ? 2.684 -5.891 1.287 1 94.38 24 ALA B O 1
ATOM 1555 N N . GLN B 1 25 ? 1.388 -6.781 2.854 1 92.94 25 GLN B N 1
ATOM 1556 C CA . GLN B 1 25 ? 2.479 -7.582 3.398 1 92.94 25 GLN B CA 1
ATOM 1557 C C . GLN B 1 25 ? 2.973 -8.609 2.381 1 92.94 25 GLN B C 1
ATOM 1559 O O . GLN B 1 25 ? 4.18 -8.82 2.242 1 92.94 25 GLN B O 1
ATOM 1564 N N . ILE B 1 26 ? 2.047 -9.148 1.678 1 94.69 26 ILE B N 1
ATOM 1565 C CA . ILE B 1 26 ? 2.42 -10.219 0.758 1 94.69 26 ILE B CA 1
ATOM 1566 C C . ILE B 1 26 ? 1.911 -9.898 -0.645 1 94.69 26 ILE B C 1
ATOM 1568 O O . ILE B 1 26 ? 0.978 -9.109 -0.806 1 94.69 26 ILE B O 1
ATOM 1572 N N . SER B 1 27 ? 2.531 -10.516 -1.591 1 96.56 27 SER B N 1
ATOM 1573 C CA . SER B 1 27 ? 2.139 -10.375 -2.99 1 96.56 27 SER B CA 1
ATOM 1574 C C . SER B 1 27 ? 0.988 -11.32 -3.336 1 96.56 27 SER B C 1
ATOM 1576 O O . SER B 1 27 ? 0.979 -12.477 -2.918 1 96.56 27 SER B O 1
ATOM 1578 N N . VAL B 1 28 ? 0.059 -10.766 -4.086 1 97.31 28 VAL B N 1
ATOM 1579 C CA . VAL B 1 28 ? -1.21 -11.461 -4.285 1 97.31 28 VAL B CA 1
ATOM 1580 C C . VAL B 1 28 ? -1.626 -11.375 -5.75 1 97.31 28 VAL B C 1
ATOM 1582 O O . VAL B 1 28 ? -1.367 -10.367 -6.414 1 97.31 28 VAL B O 1
ATOM 1585 N N . ILE B 1 29 ? -2.27 -12.43 -6.262 1 96.94 29 ILE B N 1
ATOM 1586 C CA . ILE B 1 29 ? -2.951 -12.344 -7.551 1 96.94 29 ILE B CA 1
ATOM 1587 C C . ILE B 1 29 ? -4.418 -12.734 -7.379 1 96.94 29 ILE B C 1
ATOM 1589 O O . ILE B 1 29 ? -4.762 -13.523 -6.496 1 96.94 29 ILE B O 1
ATOM 1593 N N . PRO B 1 30 ? -5.289 -12.188 -8.242 1 96.19 30 PRO B N 1
ATOM 1594 C CA . PRO B 1 30 ? -6.719 -12.5 -8.148 1 96.19 30 PRO B CA 1
ATOM 1595 C C . PRO B 1 30 ? -7.02 -13.961 -8.477 1 96.19 30 PRO B C 1
ATOM 1597 O O . PRO B 1 30 ? -6.391 -14.547 -9.359 1 96.19 30 PRO B O 1
ATOM 1600 N N . ALA B 1 31 ? -7.961 -14.492 -7.746 1 96.69 31 ALA B N 1
ATOM 1601 C CA . ALA B 1 31 ? -8.453 -15.828 -8.062 1 96.69 31 ALA B CA 1
ATOM 1602 C C . ALA B 1 31 ? -9.25 -15.828 -9.367 1 96.69 31 ALA B C 1
ATOM 1604 O O . ALA B 1 31 ? -10.031 -14.914 -9.617 1 96.69 31 ALA B O 1
ATOM 1605 N N . LYS B 1 32 ? -8.992 -16.828 -10.188 1 94.81 32 LYS B N 1
ATOM 1606 C CA . LYS B 1 32 ? -9.828 -17.062 -11.359 1 94.81 32 LYS B CA 1
ATOM 1607 C C . LYS B 1 32 ? -11.125 -17.766 -10.977 1 94.81 32 LYS B C 1
ATOM 1609 O O . LYS B 1 32 ? -11.203 -18.422 -9.938 1 94.81 32 LYS B O 1
ATOM 1614 N N . PRO B 1 33 ? -12.086 -17.641 -11.789 1 93.06 33 PRO B N 1
ATOM 1615 C CA . PRO B 1 33 ? -13.383 -18.234 -11.461 1 93.06 33 PRO B CA 1
ATOM 1616 C C . PRO B 1 33 ? -13.281 -19.734 -11.141 1 93.06 33 PRO B C 1
ATOM 1618 O O . PRO B 1 33 ? -13.984 -20.219 -10.25 1 93.06 33 PRO B O 1
ATOM 1621 N N . ASN B 1 34 ? -12.445 -20.484 -11.758 1 93.19 34 ASN B N 1
ATOM 1622 C CA . ASN B 1 34 ? -12.352 -21.922 -11.562 1 93.19 34 ASN B CA 1
ATOM 1623 C C . ASN B 1 34 ? -11.609 -22.266 -10.273 1 93.19 34 ASN B C 1
ATOM 1625 O O . ASN B 1 34 ? -11.555 -23.438 -9.875 1 93.19 34 ASN B O 1
ATOM 1629 N N . MET B 1 35 ? -11.086 -21.297 -9.648 1 92.12 35 MET B N 1
ATOM 1630 C CA . MET B 1 35 ? -10.305 -21.516 -8.43 1 92.12 35 MET B CA 1
ATOM 1631 C C . MET B 1 35 ? -11.156 -21.266 -7.188 1 92.12 35 MET B C 1
ATOM 1633 O O . MET B 1 35 ? -10.758 -21.625 -6.078 1 92.12 35 MET B O 1
ATOM 1637 N N . LEU B 1 36 ? -12.32 -20.75 -7.352 1 90.69 36 LEU B N 1
ATOM 1638 C CA . LEU B 1 36 ? -13.117 -20.219 -6.246 1 90.69 36 LEU B CA 1
ATOM 1639 C C . LEU B 1 36 ? -13.656 -21.359 -5.387 1 90.69 36 LEU B C 1
ATOM 1641 O O . LEU B 1 36 ? -14.078 -21.141 -4.25 1 90.69 36 LEU B O 1
ATOM 1645 N N . THR B 1 37 ? -13.531 -22.594 -5.855 1 90.38 37 THR B N 1
ATOM 1646 C CA . THR B 1 37 ? -14.039 -23.734 -5.109 1 90.38 37 THR B CA 1
ATOM 1647 C C . THR B 1 37 ? -12.969 -24.297 -4.188 1 90.38 37 THR B C 1
ATOM 1649 O O . THR B 1 37 ? -13.266 -25.094 -3.293 1 90.38 37 THR B O 1
ATOM 1652 N N . ARG B 1 38 ? -11.695 -23.906 -4.309 1 91.88 38 ARG B N 1
ATOM 1653 C CA . ARG B 1 38 ? -10.586 -24.438 -3.521 1 91.88 38 ARG B CA 1
ATOM 1654 C C . ARG B 1 38 ? -10.125 -23.406 -2.482 1 91.88 38 ARG B C 1
ATOM 1656 O O . ARG B 1 38 ? -8.961 -23.016 -2.465 1 91.88 38 ARG B O 1
ATOM 1663 N N . LYS B 1 39 ? -11.031 -23.109 -1.575 1 94.31 39 LYS B N 1
ATOM 1664 C CA . LYS B 1 39 ? -10.711 -22.172 -0.514 1 94.31 39 LYS B CA 1
ATOM 1665 C C . LYS B 1 39 ? -9.656 -22.734 0.433 1 94.31 39 LYS B C 1
ATOM 1667 O O . LYS B 1 39 ? -9.695 -23.922 0.768 1 94.31 39 LYS B O 1
ATOM 1672 N N . THR B 1 40 ? -8.695 -21.922 0.792 1 94.06 40 THR B N 1
ATOM 1673 C CA . THR B 1 40 ? -7.73 -22.328 1.806 1 94.06 40 THR B CA 1
ATOM 1674 C C . THR B 1 40 ? -8.25 -22.031 3.207 1 94.06 40 THR B C 1
ATOM 1676 O O . THR B 1 40 ? -9.289 -21.391 3.361 1 94.06 40 THR B O 1
ATOM 1679 N N . ASP B 1 41 ? -7.543 -22.5 4.188 1 90.81 41 ASP B N 1
ATOM 1680 C CA . ASP B 1 41 ? -7.996 -22.406 5.574 1 90.81 41 ASP B CA 1
ATOM 1681 C C . ASP B 1 41 ? -7.535 -21.094 6.207 1 90.81 41 ASP B C 1
ATOM 1683 O O . ASP B 1 41 ? -7.816 -20.828 7.379 1 90.81 41 ASP B O 1
ATOM 1687 N N . TYR B 1 42 ? -6.891 -20.297 5.48 1 90.12 42 TYR B N 1
ATOM 1688 C CA . TYR B 1 42 ? -6.492 -19 6.023 1 90.12 42 TYR B CA 1
ATOM 1689 C C . TYR B 1 42 ? -6.984 -17.859 5.137 1 90.12 42 TYR B C 1
ATOM 1691 O O . TYR B 1 42 ? -7.273 -18.062 3.955 1 90.12 42 TYR B O 1
ATOM 1699 N N . THR B 1 43 ? -7.164 -16.75 5.73 1 94.06 43 THR B N 1
ATOM 1700 C CA . THR B 1 43 ? -7.578 -15.539 5.031 1 94.06 43 THR B CA 1
ATOM 1701 C C . THR B 1 43 ? -6.586 -14.406 5.281 1 94.06 43 THR B C 1
ATOM 1703 O O . THR B 1 43 ? -5.754 -14.492 6.184 1 94.06 43 THR B O 1
ATOM 1706 N N . LEU B 1 44 ? -6.566 -13.492 4.398 1 92.31 44 LEU B N 1
ATOM 1707 C CA . LEU B 1 44 ? -5.895 -12.219 4.625 1 92.31 44 LEU B CA 1
ATOM 1708 C C . LEU B 1 44 ? -6.859 -11.188 5.199 1 92.31 44 LEU B C 1
ATOM 1710 O O . LEU B 1 44 ? -8.07 -11.422 5.238 1 92.31 44 LEU B O 1
ATOM 1714 N N . GLN B 1 45 ? -6.266 -10.094 5.66 1 92 45 GLN B N 1
ATOM 1715 C CA . GLN B 1 45 ? -7.098 -9.047 6.25 1 92 45 GLN B CA 1
ATOM 1716 C C . GLN B 1 45 ? -6.977 -7.742 5.469 1 92 45 GLN B C 1
ATOM 1718 O O . GLN B 1 45 ? -5.867 -7.293 5.172 1 92 45 GLN B O 1
ATOM 1723 N N . ALA B 1 46 ? -8.141 -7.211 5.156 1 92 46 ALA B N 1
ATOM 1724 C CA . ALA B 1 46 ? -8.188 -5.91 4.492 1 92 46 ALA B CA 1
ATOM 1725 C C . ALA B 1 46 ? -8.008 -4.777 5.504 1 92 46 ALA B C 1
ATOM 1727 O O . ALA B 1 46 ? -7.961 -5.016 6.711 1 92 46 ALA B O 1
ATOM 1728 N N . ALA B 1 47 ? -7.871 -3.547 5.02 1 89.75 47 ALA B N 1
ATOM 1729 C CA . ALA B 1 47 ? -7.598 -2.369 5.84 1 89.75 47 ALA B CA 1
ATOM 1730 C C . ALA B 1 47 ? -8.688 -2.166 6.887 1 89.75 47 ALA B C 1
ATOM 1732 O O . ALA B 1 47 ? -8.414 -1.677 7.988 1 89.75 47 ALA B O 1
ATOM 1733 N N . ASN B 1 48 ? -9.883 -2.539 6.539 1 88.94 48 ASN B N 1
ATOM 1734 C CA . ASN B 1 48 ? -11 -2.338 7.457 1 88.94 48 ASN B CA 1
ATOM 1735 C C . ASN B 1 48 ? -11.203 -3.547 8.367 1 88.94 48 ASN B C 1
ATOM 1737 O O . ASN B 1 48 ? -12.211 -3.635 9.07 1 88.94 48 ASN B O 1
ATOM 1741 N N . GLY B 1 49 ? -10.383 -4.523 8.258 1 89 49 GLY B N 1
ATOM 1742 C CA . GLY B 1 49 ? -10.469 -5.695 9.117 1 89 49 GLY B CA 1
ATOM 1743 C C . GLY B 1 49 ? -11.234 -6.844 8.492 1 89 49 GLY B C 1
ATOM 1744 O O . GLY B 1 49 ? -11.242 -7.953 9.023 1 89 49 GLY B O 1
ATOM 1745 N N . SER B 1 50 ? -11.875 -6.617 7.418 1 91.31 50 SER B N 1
ATOM 1746 C CA . SER B 1 50 ? -12.609 -7.691 6.766 1 91.31 50 SER B CA 1
ATOM 1747 C C . SER B 1 50 ? -11.664 -8.742 6.195 1 91.31 50 SER B C 1
ATOM 1749 O O . SER B 1 50 ? -10.5 -8.461 5.922 1 91.31 50 SER B O 1
ATOM 1751 N N . SER B 1 51 ? -12.211 -9.875 6 1 92.19 51 SER B N 1
ATOM 1752 C CA . SER B 1 51 ? -11.406 -11 5.543 1 92.19 51 SER B CA 1
ATOM 1753 C C . SER B 1 51 ? -11.328 -11.039 4.02 1 92.19 51 SER B C 1
ATOM 1755 O O . SER B 1 51 ? -12.312 -10.773 3.334 1 92.19 51 SER B O 1
ATOM 1757 N N . ILE B 1 52 ? -10.164 -11.43 3.531 1 93.62 52 ILE B N 1
ATOM 1758 C CA . ILE B 1 52 ? -9.922 -11.711 2.119 1 93.62 52 ILE B CA 1
ATOM 1759 C C . ILE B 1 52 ? -9.656 -13.203 1.927 1 93.62 52 ILE B C 1
ATOM 1761 O O . ILE B 1 52 ? -8.602 -13.711 2.33 1 93.62 52 ILE B O 1
ATOM 1765 N N . GLN B 1 53 ? -10.57 -13.875 1.323 1 95.5 53 GLN B N 1
ATOM 1766 C CA . GLN B 1 53 ? -10.461 -15.32 1.135 1 95.5 53 GLN B CA 1
ATOM 1767 C C . GLN B 1 53 ? -9.266 -15.664 0.246 1 95.5 53 GLN B C 1
ATOM 1769 O O . GLN B 1 53 ? -9.031 -15.008 -0.766 1 95.5 53 GLN B O 1
ATOM 1774 N N . THR B 1 54 ? -8.539 -16.703 0.613 1 96.25 54 THR B N 1
ATOM 1775 C CA . THR B 1 54 ? -7.426 -17.188 -0.195 1 96.25 54 THR B CA 1
ATOM 1776 C C . THR B 1 54 ? -7.762 -18.531 -0.83 1 96.25 54 THR B C 1
ATOM 1778 O O . THR B 1 54 ? -8.609 -19.266 -0.322 1 96.25 54 THR B O 1
ATOM 1781 N N . TYR B 1 55 ? -7.059 -18.891 -1.911 1 97.56 55 TYR B N 1
ATOM 1782 C CA . TYR B 1 55 ? -7.398 -20.062 -2.705 1 97.56 55 TYR B CA 1
ATOM 1783 C C . TYR B 1 55 ? -6.148 -20.875 -3.043 1 97.56 55 TYR B C 1
ATOM 1785 O O . TYR B 1 55 ? -6.195 -21.766 -3.889 1 97.56 55 TYR B O 1
ATOM 1793 N N . GLY B 1 56 ? -5.031 -20.531 -2.488 1 96.69 56 GLY B N 1
ATOM 1794 C CA . GLY B 1 56 ? -3.775 -21.219 -2.717 1 96.69 56 GLY B CA 1
ATOM 1795 C C . GLY B 1 56 ? -2.637 -20.281 -3.086 1 96.69 56 GLY B C 1
ATOM 1796 O O . GLY B 1 56 ? -2.65 -19.109 -2.721 1 96.69 56 GLY B O 1
ATOM 1797 N N . GLU B 1 57 ? -1.562 -20.875 -3.584 1 97 57 GLU B N 1
ATOM 1798 C CA . GLU B 1 57 ? -0.378 -20.141 -4.012 1 97 57 GLU B CA 1
ATOM 1799 C C . GLU B 1 57 ? 0.064 -20.562 -5.406 1 97 57 GLU B C 1
ATOM 1801 O O . GLU B 1 57 ? -0.292 -21.656 -5.875 1 97 57 GLU B O 1
ATOM 1806 N N . THR B 1 58 ? 0.762 -19.719 -6.055 1 96.69 58 THR B N 1
ATOM 1807 C CA . THR B 1 58 ? 1.344 -20.031 -7.355 1 96.69 58 THR B CA 1
ATOM 1808 C C . THR B 1 58 ? 2.697 -19.344 -7.523 1 96.69 58 THR B C 1
ATOM 1810 O O . THR B 1 58 ? 2.912 -18.25 -7.012 1 96.69 58 THR B O 1
ATOM 1813 N N . SER B 1 59 ? 3.574 -20 -8.219 1 97.69 59 SER B N 1
ATOM 1814 C CA . SER B 1 59 ? 4.863 -19.422 -8.57 1 97.69 59 SER B CA 1
ATOM 1815 C C . SER B 1 59 ? 4.82 -18.766 -9.953 1 97.69 59 SER B C 1
ATOM 1817 O O . SER B 1 59 ? 4.293 -19.359 -10.898 1 97.69 59 SER B O 1
ATOM 1819 N N . LEU B 1 60 ? 5.309 -17.578 -10.047 1 97.69 60 LEU B N 1
ATOM 1820 C CA . LEU B 1 60 ? 5.445 -16.875 -11.328 1 97.69 60 LEU B CA 1
ATOM 1821 C C . LEU B 1 60 ? 6.879 -16.391 -11.531 1 97.69 60 LEU B C 1
ATOM 1823 O O . LEU B 1 60 ? 7.539 -15.977 -10.578 1 97.69 60 LEU B O 1
ATOM 1827 N N . THR B 1 61 ? 7.391 -16.531 -12.703 1 98.25 61 THR B N 1
ATOM 1828 C CA . THR B 1 61 ? 8.602 -15.836 -13.133 1 98.25 61 THR B CA 1
ATOM 1829 C C . THR B 1 61 ? 8.266 -14.57 -13.898 1 98.25 61 THR B C 1
ATOM 1831 O O . THR B 1 61 ? 7.746 -14.633 -15.016 1 98.25 61 THR B O 1
ATOM 1834 N N . LEU B 1 62 ? 8.656 -13.461 -13.289 1 98.19 62 LEU B N 1
ATOM 1835 C CA . LEU B 1 62 ? 8.234 -12.188 -13.859 1 98.19 62 LEU B CA 1
ATOM 1836 C C . LEU B 1 62 ? 9.375 -11.539 -14.641 1 98.19 62 LEU B C 1
ATOM 1838 O O . LEU B 1 62 ? 10.539 -11.648 -14.258 1 98.19 62 LEU B O 1
ATOM 1842 N N . ASN B 1 63 ? 8.969 -10.906 -15.711 1 98.12 63 ASN B N 1
ATOM 1843 C CA . ASN B 1 63 ? 9.812 -9.961 -16.438 1 98.12 63 ASN B CA 1
ATOM 1844 C C . ASN B 1 63 ? 9.289 -8.531 -16.312 1 98.12 63 ASN B C 1
ATOM 1846 O O . ASN B 1 63 ? 8.305 -8.172 -16.953 1 98.12 63 ASN B O 1
ATOM 1850 N N . LEU B 1 64 ? 10.039 -7.797 -15.516 1 97.31 64 LEU B N 1
ATOM 1851 C CA . LEU B 1 64 ? 9.555 -6.453 -15.219 1 97.31 64 LEU B CA 1
ATOM 1852 C C . LEU B 1 64 ? 10.398 -5.402 -15.93 1 97.31 64 LEU B C 1
ATOM 1854 O O . LEU B 1 64 ? 10.266 -4.203 -15.664 1 97.31 64 LEU B O 1
ATOM 1858 N N . GLY B 1 65 ? 11.273 -5.797 -16.703 1 95.94 65 GLY B N 1
ATOM 1859 C CA . GLY B 1 65 ? 12.055 -4.867 -17.516 1 95.94 65 GLY B CA 1
ATOM 1860 C C . GLY B 1 65 ? 13.297 -4.363 -16.797 1 95.94 65 GLY B C 1
ATOM 1861 O O . GLY B 1 65 ? 13.789 -3.273 -17.109 1 95.94 65 GLY B O 1
ATOM 1862 N N . PHE B 1 66 ? 13.766 -5.117 -15.836 1 96.69 66 PHE B N 1
ATOM 1863 C CA . PHE B 1 66 ? 14.938 -4.699 -15.07 1 96.69 66 PHE B CA 1
ATOM 1864 C C . PHE B 1 66 ? 16.172 -5.512 -15.469 1 96.69 66 PHE B C 1
ATOM 1866 O O . PHE B 1 66 ? 17.141 -5.574 -14.727 1 96.69 66 PHE B O 1
ATOM 1873 N N . ARG B 1 67 ? 16.109 -6.164 -16.609 1 95.12 67 ARG B N 1
ATOM 1874 C CA . ARG B 1 67 ? 17.203 -6.957 -17.156 1 95.12 67 ARG B CA 1
ATOM 1875 C C . ARG B 1 67 ? 17.516 -8.156 -16.266 1 95.12 67 ARG B C 1
ATOM 1877 O O . ARG B 1 67 ? 18.672 -8.523 -16.094 1 95.12 67 ARG B O 1
ATOM 1884 N N . ARG B 1 68 ? 16.516 -8.555 -15.484 1 95.88 68 ARG B N 1
ATOM 1885 C CA . ARG B 1 68 ? 16.562 -9.797 -14.727 1 95.88 68 ARG B CA 1
ATOM 1886 C C . ARG B 1 68 ? 15.156 -10.344 -14.484 1 95.88 68 ARG B C 1
ATOM 1888 O O . ARG B 1 68 ? 14.172 -9.609 -14.602 1 95.88 68 ARG B O 1
ATOM 1895 N N . SER B 1 69 ? 15.141 -11.664 -14.188 1 96.31 69 SER B N 1
ATOM 1896 C CA . SER B 1 69 ? 13.875 -12.32 -13.898 1 96.31 69 SER B CA 1
ATOM 1897 C C . SER B 1 69 ? 13.594 -12.344 -12.398 1 96.31 69 SER B C 1
ATOM 1899 O O . SER B 1 69 ? 14.523 -12.383 -11.586 1 96.31 69 SER B O 1
ATOM 1901 N N . PHE B 1 70 ? 12.312 -12.328 -12.086 1 97.94 70 PHE B N 1
ATOM 1902 C CA . PHE B 1 70 ? 11.867 -12.359 -10.703 1 97.94 70 PHE B CA 1
ATOM 1903 C C . PHE B 1 70 ? 11 -13.578 -10.438 1 97.94 70 PHE B C 1
ATOM 1905 O O . PHE B 1 70 ? 9.828 -13.609 -10.82 1 97.94 70 PHE B O 1
ATOM 1912 N N . LEU B 1 71 ? 11.531 -14.57 -9.898 1 98.25 71 LEU B N 1
ATOM 1913 C CA . LEU B 1 71 ? 10.758 -15.734 -9.477 1 98.25 71 LEU B CA 1
ATOM 1914 C C . LEU B 1 71 ? 10.18 -15.523 -8.078 1 98.25 71 LEU B C 1
ATOM 1916 O O . LEU B 1 71 ? 10.906 -15.211 -7.141 1 98.25 71 LEU B O 1
ATOM 1920 N N . TRP B 1 72 ? 8.844 -15.727 -8 1 98.12 72 TRP B N 1
ATOM 1921 C CA . TRP B 1 72 ? 8.219 -15.438 -6.711 1 98.12 72 TRP B CA 1
ATOM 1922 C C . TRP B 1 72 ? 6.941 -16.25 -6.531 1 98.12 72 TRP B C 1
ATOM 1924 O O . TRP B 1 72 ? 6.289 -16.625 -7.512 1 98.12 72 TRP B O 1
ATOM 1934 N N . VAL B 1 73 ? 6.617 -16.453 -5.285 1 98.06 73 VAL B N 1
ATOM 1935 C CA . VAL B 1 73 ? 5.371 -17.125 -4.934 1 98.06 73 VAL B CA 1
ATOM 1936 C C . VAL B 1 73 ? 4.305 -16.094 -4.574 1 98.06 73 VAL B C 1
ATOM 1938 O O . VAL B 1 73 ? 4.52 -15.258 -3.703 1 98.06 73 VAL B O 1
ATOM 1941 N N . PHE B 1 74 ? 3.176 -16.188 -5.266 1 97.5 74 PHE B N 1
ATOM 1942 C CA . PHE B 1 74 ? 2.035 -15.305 -5.016 1 97.5 74 PHE B CA 1
ATOM 1943 C C . PHE B 1 74 ? 0.912 -16.062 -4.324 1 97.5 74 PHE B C 1
ATOM 1945 O O . PHE B 1 74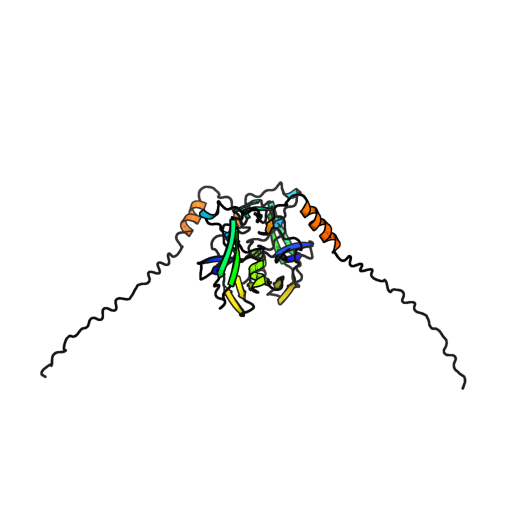 ? 0.649 -17.234 -4.648 1 97.5 74 PHE B O 1
ATOM 1952 N N . THR B 1 75 ? 0.318 -15.414 -3.363 1 97.12 75 THR B N 1
ATOM 1953 C CA . THR B 1 75 ? -0.93 -15.938 -2.814 1 97.12 75 THR B CA 1
ATOM 1954 C C . THR B 1 75 ? -2.1 -15.633 -3.746 1 97.12 75 THR B C 1
ATOM 1956 O O . THR B 1 75 ? -2.209 -14.516 -4.27 1 97.12 75 THR B O 1
ATOM 1959 N N . ILE B 1 76 ? -2.918 -16.609 -4.055 1 97.62 76 ILE B N 1
ATOM 1960 C CA . ILE B 1 76 ? -4.148 -16.422 -4.816 1 97.62 76 ILE B CA 1
ATOM 1961 C C . ILE B 1 76 ? -5.285 -16.047 -3.867 1 97.62 76 ILE B C 1
ATOM 1963 O O . ILE B 1 76 ? -5.598 -16.781 -2.934 1 97.62 76 ILE B O 1
ATOM 1967 N N . ALA B 1 77 ? -5.891 -14.891 -4.105 1 97.06 77 ALA B N 1
ATOM 1968 C CA . ALA B 1 77 ? -6.871 -14.414 -3.135 1 97.06 77 ALA B CA 1
ATOM 1969 C C . ALA B 1 77 ? -8 -13.664 -3.826 1 97.06 77 ALA B C 1
ATOM 1971 O O . ALA B 1 77 ? -7.953 -13.422 -5.035 1 97.06 77 ALA B O 1
ATOM 1972 N N . GLN B 1 78 ? -9.094 -13.391 -2.982 1 95.38 78 GLN B N 1
ATOM 1973 C CA . GLN B 1 78 ? -10.242 -12.617 -3.449 1 95.38 78 GLN B CA 1
ATOM 1974 C C . GLN B 1 78 ? -9.93 -11.125 -3.467 1 95.38 78 GLN B C 1
ATOM 1976 O O . GLN B 1 78 ? -10.438 -10.367 -2.639 1 95.38 78 GLN B O 1
ATOM 1981 N N . VAL B 1 79 ? -9.125 -10.742 -4.48 1 94.44 79 VAL B N 1
ATOM 1982 C CA . VAL B 1 79 ? -8.82 -9.344 -4.734 1 94.44 79 VAL B CA 1
ATOM 1983 C C . VAL B 1 79 ? -9.141 -8.992 -6.184 1 94.44 79 VAL B C 1
ATOM 1985 O O . VAL B 1 79 ? -9.328 -9.883 -7.016 1 94.44 79 VAL B O 1
ATOM 1988 N N . ARG B 1 80 ? -9.125 -7.703 -6.461 1 88.81 80 ARG B N 1
ATOM 1989 C CA . ARG B 1 80 ? -9.531 -7.266 -7.789 1 88.81 80 ARG B CA 1
ATOM 1990 C C . ARG B 1 80 ? -8.32 -7.098 -8.703 1 88.81 80 ARG B C 1
ATOM 1992 O O . ARG B 1 80 ? -8.445 -7.211 -9.93 1 88.81 80 ARG B O 1
ATOM 1999 N N . THR B 1 81 ? -7.184 -6.781 -8.133 1 92.25 81 THR B N 1
ATOM 2000 C CA . THR B 1 81 ? -5.988 -6.457 -8.906 1 92.25 81 THR B CA 1
ATOM 2001 C C . THR B 1 81 ? -4.777 -7.223 -8.375 1 92.25 81 THR B C 1
ATOM 2003 O O . THR B 1 81 ? -4.645 -7.422 -7.164 1 92.25 81 THR B O 1
ATOM 2006 N N . PRO B 1 82 ? -3.854 -7.695 -9.344 1 96.44 82 PRO B N 1
ATOM 2007 C CA . PRO B 1 82 ? -2.582 -8.227 -8.844 1 96.44 82 PRO B CA 1
ATOM 2008 C C . PRO B 1 82 ? -1.792 -7.199 -8.039 1 96.44 82 PRO B C 1
ATOM 2010 O O . PRO B 1 82 ? -1.787 -6.012 -8.375 1 96.44 82 PRO B O 1
ATOM 2013 N N . ILE B 1 83 ? -1.147 -7.707 -6.992 1 96.19 83 ILE B N 1
ATOM 2014 C CA . ILE B 1 83 ? -0.44 -6.812 -6.086 1 96.19 83 ILE B CA 1
ATOM 2015 C C . ILE B 1 83 ? 0.983 -7.316 -5.863 1 96.19 83 ILE B C 1
ATOM 2017 O O . ILE B 1 83 ? 1.194 -8.508 -5.613 1 96.19 83 ILE B O 1
ATOM 2021 N N . LYS B 1 84 ? 1.912 -6.473 -6.094 1 97.19 84 LYS B N 1
ATOM 2022 C CA . LYS B 1 84 ? 3.248 -6.68 -5.547 1 97.19 84 LYS B CA 1
ATOM 2023 C C . LYS B 1 84 ? 3.391 -6.023 -4.176 1 97.19 84 LYS B C 1
ATOM 2025 O O . LYS B 1 84 ? 3.404 -4.797 -4.07 1 97.19 84 LYS B O 1
ATOM 2030 N N . GLY B 1 85 ? 3.518 -6.855 -3.199 1 96.19 85 GLY B N 1
ATOM 2031 C CA . GLY B 1 85 ? 3.547 -6.363 -1.831 1 96.19 85 GLY B CA 1
ATOM 2032 C C . GLY B 1 85 ? 4.953 -6.117 -1.315 1 96.19 85 GLY B C 1
ATOM 2033 O O . GLY B 1 85 ? 5.918 -6.172 -2.08 1 96.19 85 GLY B O 1
ATOM 2034 N N . ALA B 1 86 ? 4.984 -5.805 -0.048 1 95.94 86 ALA B N 1
ATOM 2035 C CA . ALA B 1 86 ? 6.227 -5.477 0.647 1 95.94 86 ALA B CA 1
ATOM 2036 C C . ALA B 1 86 ? 7.203 -6.652 0.609 1 95.94 86 ALA B C 1
ATOM 2038 O O . ALA B 1 86 ? 8.414 -6.453 0.545 1 95.94 86 ALA B O 1
ATOM 2039 N N . ASP B 1 87 ? 6.742 -7.836 0.607 1 93.81 87 ASP B N 1
ATOM 2040 C CA . ASP B 1 87 ? 7.602 -9.016 0.589 1 93.81 87 ASP B CA 1
ATOM 2041 C C . ASP B 1 87 ? 8.438 -9.062 -0.689 1 93.81 87 ASP B C 1
ATOM 2043 O O . ASP B 1 87 ? 9.656 -9.203 -0.634 1 93.81 87 ASP B O 1
ATOM 2047 N N . PHE B 1 88 ? 7.77 -8.875 -1.746 1 97.19 88 PHE B N 1
ATOM 2048 C CA . PHE B 1 88 ? 8.422 -8.898 -3.051 1 97.19 88 PHE B CA 1
ATOM 2049 C C . PHE B 1 88 ? 9.383 -7.73 -3.199 1 97.19 88 PHE B C 1
ATOM 2051 O O . PHE B 1 88 ? 10.539 -7.914 -3.584 1 97.19 88 PHE B O 1
ATOM 2058 N N . LEU B 1 89 ? 8.906 -6.578 -2.928 1 97.75 89 LEU B N 1
ATOM 2059 C CA . LEU B 1 89 ? 9.688 -5.359 -3.102 1 97.75 89 LEU B CA 1
ATOM 2060 C C . LEU B 1 89 ? 10.945 -5.391 -2.238 1 97.75 89 LEU B C 1
ATOM 2062 O O . LEU B 1 89 ? 12.031 -5.02 -2.697 1 97.75 89 LEU B O 1
ATOM 2066 N N . ALA B 1 90 ? 10.773 -5.848 -1.011 1 96 90 ALA B N 1
ATOM 2067 C CA . ALA B 1 90 ? 11.914 -5.918 -0.106 1 96 90 ALA B CA 1
ATOM 2068 C C . ALA B 1 90 ? 12.906 -6.992 -0.556 1 96 90 ALA B C 1
ATOM 2070 O O . ALA B 1 90 ? 14.117 -6.762 -0.572 1 96 90 ALA B O 1
ATOM 2071 N N . HIS B 1 91 ? 12.43 -8.117 -0.881 1 96.44 91 HIS B N 1
ATOM 2072 C CA . HIS B 1 91 ? 13.281 -9.242 -1.256 1 96.44 91 HIS B CA 1
ATOM 2073 C C . HIS B 1 91 ? 14.164 -8.883 -2.449 1 96.44 91 HIS B C 1
ATOM 2075 O O . HIS B 1 91 ? 15.352 -9.227 -2.475 1 96.44 91 HIS B O 1
ATOM 2081 N N . PHE B 1 92 ? 13.656 -8.219 -3.377 1 97.38 92 PHE B N 1
ATOM 2082 C CA . PHE B 1 92 ? 14.375 -7.973 -4.621 1 97.38 92 PHE B CA 1
ATOM 2083 C C . PHE B 1 92 ? 15.008 -6.586 -4.617 1 97.38 92 PHE B C 1
ATOM 2085 O O . PHE B 1 92 ? 15.484 -6.113 -5.652 1 97.38 92 PHE B O 1
ATOM 2092 N N . ASN B 1 93 ? 14.922 -5.895 -3.539 1 96.75 93 ASN B N 1
ATOM 2093 C CA . ASN B 1 93 ? 15.594 -4.613 -3.354 1 96.75 93 ASN B CA 1
ATOM 2094 C C . ASN B 1 93 ? 15.07 -3.561 -4.328 1 96.75 93 ASN B C 1
ATOM 2096 O O . ASN B 1 93 ? 15.852 -2.881 -4.992 1 96.75 93 ASN B O 1
ATOM 2100 N N . LEU B 1 94 ? 13.789 -3.49 -4.277 1 97.06 94 LEU B N 1
ATOM 2101 C CA . LEU B 1 94 ? 13.141 -2.504 -5.133 1 97.06 94 LEU B CA 1
ATOM 2102 C C . LEU B 1 94 ? 12.703 -1.288 -4.328 1 97.06 94 LEU B C 1
ATOM 2104 O O . LEU B 1 94 ? 12.195 -1.429 -3.209 1 97.06 94 LEU B O 1
ATOM 2108 N N . SER B 1 95 ? 12.945 -0.15 -4.902 1 96.88 95 SER B N 1
ATOM 2109 C CA . SER B 1 95 ? 12.539 1.114 -4.293 1 96.88 95 SER B CA 1
ATOM 2110 C C . SER B 1 95 ? 11.43 1.784 -5.094 1 96.88 95 SER B C 1
ATOM 2112 O O . SER B 1 95 ? 11.453 1.775 -6.324 1 96.88 95 SER B O 1
ATOM 2114 N N . VAL B 1 96 ? 10.5 2.371 -4.309 1 98 96 VAL B N 1
ATOM 2115 C CA . VAL B 1 96 ? 9.336 2.998 -4.926 1 98 96 VAL B CA 1
ATOM 2116 C C . VAL B 1 96 ? 9.461 4.52 -4.84 1 98 96 VAL B C 1
ATOM 2118 O O . VAL B 1 96 ? 9.547 5.078 -3.744 1 98 96 VAL B O 1
ATOM 2121 N N . ASN B 1 97 ? 9.5 5.152 -5.996 1 96.12 97 ASN B N 1
ATOM 2122 C CA . ASN B 1 97 ? 9.508 6.613 -6.055 1 96.12 97 ASN B CA 1
ATOM 2123 C C . ASN B 1 97 ? 8.133 7.168 -6.426 1 96.12 97 ASN B C 1
ATOM 2125 O O . ASN B 1 97 ? 7.695 7.035 -7.566 1 96.12 97 ASN B O 1
ATOM 2129 N N . MET B 1 98 ? 7.527 7.859 -5.488 1 94.94 98 MET B N 1
ATOM 2130 C CA . MET B 1 98 ? 6.137 8.258 -5.684 1 94.94 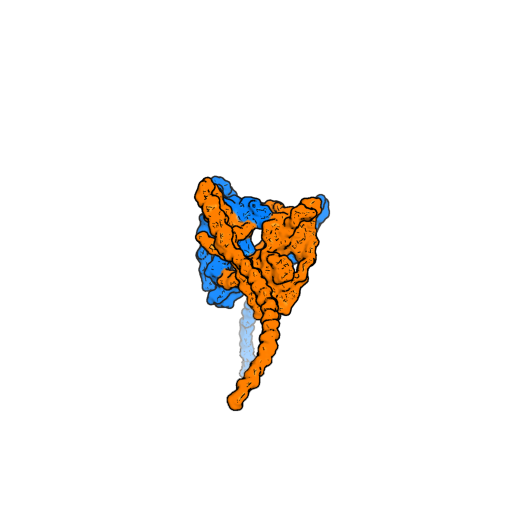98 MET B CA 1
ATOM 2131 C C . MET B 1 98 ? 6.051 9.602 -6.395 1 94.94 98 MET B C 1
ATOM 2133 O O . MET B 1 98 ? 4.98 9.992 -6.871 1 94.94 98 MET B O 1
ATOM 2137 N N . SER B 1 99 ? 7.094 10.305 -6.516 1 91.81 99 SER B N 1
ATOM 2138 C CA . SER B 1 99 ? 7.09 11.555 -7.281 1 91.81 99 SER B CA 1
ATOM 2139 C C . SER B 1 99 ? 7.102 11.281 -8.781 1 91.81 99 SER B C 1
ATOM 2141 O O . SER B 1 99 ? 6.461 11.992 -9.555 1 91.81 99 SER B O 1
ATOM 2143 N N . SER B 1 100 ? 7.824 10.234 -9.109 1 94 100 SER B N 1
ATOM 2144 C CA . SER B 1 100 ? 7.926 9.922 -10.531 1 94 100 SER B CA 1
ATOM 2145 C C . SER B 1 100 ? 7.09 8.695 -10.883 1 94 100 SER B C 1
ATOM 2147 O O . SER B 1 100 ? 7.062 8.281 -12.047 1 94 100 SER B O 1
ATOM 2149 N N . LEU B 1 101 ? 6.438 8.109 -9.883 1 94.75 101 LEU B N 1
ATOM 2150 C CA . LEU B 1 101 ? 5.633 6.902 -10.055 1 94.75 101 LEU B CA 1
ATOM 2151 C C . LEU B 1 101 ? 6.43 5.82 -10.781 1 94.75 101 LEU B C 1
ATOM 2153 O O . LEU B 1 101 ? 5.984 5.305 -11.812 1 94.75 101 LEU B O 1
ATOM 2157 N N . SER B 1 102 ? 7.547 5.555 -10.109 1 96.75 102 SER B N 1
ATOM 2158 C CA . SER B 1 102 ? 8.477 4.617 -10.727 1 96.75 102 SER B CA 1
ATOM 2159 C C . SER B 1 102 ? 9.039 3.631 -9.711 1 96.75 102 SER B C 1
ATOM 2161 O O . SER B 1 102 ? 8.992 3.883 -8.508 1 96.75 102 SER B O 1
ATOM 2163 N N . LEU B 1 103 ? 9.398 2.545 -10.234 1 97.25 103 LEU B N 1
ATOM 2164 C CA . LEU B 1 103 ? 10.094 1.504 -9.484 1 97.25 103 LEU B CA 1
ATOM 2165 C C . LEU B 1 103 ? 11.57 1.457 -9.859 1 97.25 103 LEU B C 1
ATOM 2167 O O . LEU B 1 103 ? 11.914 1.511 -11.039 1 97.25 103 LEU B O 1
ATOM 2171 N N . GLU B 1 104 ? 12.438 1.417 -8.852 1 97.19 104 GLU B N 1
ATOM 2172 C CA . GLU B 1 104 ? 13.875 1.334 -9.062 1 97.19 104 GLU B CA 1
ATOM 2173 C C . GLU B 1 104 ? 14.445 0.024 -8.523 1 97.19 104 GLU B C 1
ATOM 2175 O O . GLU B 1 104 ? 14.211 -0.327 -7.363 1 97.19 104 GLU B O 1
ATOM 2180 N N . ASP B 1 105 ? 15.109 -0.661 -9.352 1 97.19 105 ASP B N 1
ATOM 2181 C CA . ASP B 1 105 ? 15.875 -1.827 -8.922 1 97.19 105 ASP B CA 1
ATOM 2182 C C . ASP B 1 105 ? 17.266 -1.424 -8.445 1 97.19 105 ASP B C 1
ATOM 2184 O O . ASP B 1 105 ? 18.125 -1.075 -9.258 1 97.19 105 ASP B O 1
ATOM 2188 N N . LYS B 1 106 ? 17.484 -1.614 -7.211 1 94.81 106 LYS B N 1
ATOM 2189 C CA . LYS B 1 106 ? 18.75 -1.153 -6.625 1 94.81 106 LYS B CA 1
ATOM 2190 C C . LYS B 1 106 ? 19.875 -2.125 -6.926 1 94.81 106 LYS B C 1
ATOM 2192 O O . LYS B 1 106 ? 21.062 -1.792 -6.742 1 94.81 106 LYS B O 1
ATOM 2197 N N . THR B 1 107 ? 19.531 -3.256 -7.395 1 94.12 107 THR B N 1
ATOM 2198 C CA . THR B 1 107 ? 20.562 -4.219 -7.797 1 94.12 107 THR B CA 1
ATOM 2199 C C . THR B 1 107 ? 21.125 -3.871 -9.172 1 94.12 107 THR B C 1
ATOM 2201 O O . THR B 1 107 ? 22.328 -3.855 -9.359 1 94.12 107 THR B O 1
ATOM 2204 N N . THR B 1 108 ? 20.266 -3.52 -10.117 1 95.25 108 THR B N 1
ATOM 2205 C CA . THR B 1 108 ? 20.688 -3.221 -11.484 1 95.25 108 THR B CA 1
ATOM 2206 C C . THR B 1 108 ? 20.781 -1.714 -11.703 1 95.25 108 THR B C 1
ATOM 2208 O O . THR B 1 108 ? 21.312 -1.261 -12.719 1 95.25 108 THR B O 1
ATOM 2211 N N . ASN B 1 109 ? 20.25 -0.953 -10.852 1 95.62 109 ASN B N 1
ATOM 2212 C CA . ASN B 1 109 ? 20.172 0.502 -10.938 1 95.62 109 ASN B CA 1
ATOM 2213 C C . ASN B 1 109 ? 19.344 0.956 -12.133 1 95.62 109 ASN B C 1
ATOM 2215 O O . ASN B 1 109 ? 19.641 1.979 -12.75 1 95.62 109 ASN B O 1
ATOM 2219 N N . ILE B 1 110 ? 18.438 0.123 -12.5 1 97.06 110 ILE B N 1
ATOM 2220 C CA . ILE B 1 110 ? 17.5 0.456 -13.562 1 97.06 110 ILE B CA 1
ATOM 2221 C C . ILE B 1 110 ? 16.188 0.929 -12.961 1 97.06 110 ILE B C 1
ATOM 2223 O O . ILE B 1 110 ? 15.703 0.356 -11.984 1 97.06 110 ILE B O 1
ATOM 2227 N N . THR B 1 111 ? 15.656 1.992 -13.523 1 97.19 111 THR B N 1
ATOM 2228 C CA . THR B 1 111 ? 14.367 2.551 -13.109 1 97.19 111 THR B CA 1
ATOM 2229 C C . THR B 1 111 ? 13.312 2.334 -14.195 1 97.19 111 THR B C 1
ATOM 2231 O O . THR B 1 111 ? 13.594 2.51 -15.383 1 97.19 111 THR B O 1
ATOM 2234 N N . ARG B 1 112 ? 12.117 1.928 -13.734 1 96.94 112 ARG B N 1
ATOM 2235 C CA . ARG B 1 112 ? 10.992 1.736 -14.641 1 96.94 112 ARG B CA 1
ATOM 2236 C C . ARG B 1 112 ? 9.797 2.586 -14.219 1 96.94 112 ARG B C 1
ATOM 2238 O O . ARG B 1 112 ? 9.406 2.578 -13.047 1 96.94 112 ARG B O 1
ATOM 2245 N N . LYS B 1 113 ? 9.281 3.355 -15.188 1 95.69 113 LYS B N 1
ATOM 2246 C CA . LYS B 1 113 ? 8.078 4.125 -14.906 1 95.69 113 LYS B CA 1
ATOM 2247 C C . LYS B 1 113 ? 6.84 3.225 -14.898 1 95.69 113 LYS B C 1
ATOM 2249 O O . LYS B 1 113 ? 6.703 2.342 -15.742 1 95.69 113 LYS B O 1
ATOM 2254 N N . GLY B 1 114 ? 6.012 3.453 -13.867 1 94.81 114 GLY B N 1
ATOM 2255 C CA . GLY B 1 114 ? 4.766 2.707 -13.797 1 94.81 114 GLY B CA 1
ATOM 2256 C C . GLY B 1 114 ? 3.689 3.258 -14.711 1 94.81 114 GLY B C 1
ATOM 2257 O O . GLY B 1 114 ? 3.857 4.328 -15.305 1 94.81 114 GLY B O 1
ATOM 2258 N N . ILE B 1 115 ? 2.654 2.43 -14.812 1 90.56 115 ILE B N 1
ATOM 2259 C CA . ILE B 1 115 ? 1.439 2.826 -15.516 1 90.56 115 ILE B CA 1
ATOM 2260 C C . ILE B 1 115 ? 0.406 3.338 -14.516 1 90.56 115 ILE B C 1
ATOM 2262 O O . ILE B 1 115 ? 0.219 2.746 -13.445 1 90.56 115 ILE B O 1
ATOM 2266 N N . THR B 1 116 ? -0.127 4.516 -14.758 1 87.75 116 THR B N 1
ATOM 2267 C CA . THR B 1 116 ? -1.147 5.055 -13.867 1 87.75 116 THR B CA 1
ATOM 2268 C C . THR B 1 116 ? -2.545 4.734 -14.391 1 87.75 116 THR B C 1
ATOM 2270 O O . THR B 1 116 ? -2.76 4.664 -15.602 1 87.75 116 THR B O 1
ATOM 2273 N N . SER B 1 117 ? -3.291 4.137 -13.414 1 69.31 117 SER B N 1
ATOM 2274 C CA . SER B 1 117 ? -4.66 3.852 -13.836 1 69.31 117 SER B CA 1
ATOM 2275 C C . SER B 1 117 ? -5.465 5.137 -14 1 69.31 117 SER B C 1
ATOM 2277 O O . SER B 1 117 ? -5.293 6.086 -13.234 1 69.31 117 SER B O 1
ATOM 2279 N N . ILE B 1 118 ? -6.09 5.234 -15.133 1 55.91 118 ILE B N 1
ATOM 2280 C CA . ILE B 1 118 ? -7.031 6.332 -15.312 1 55.91 118 ILE B CA 1
ATOM 2281 C C . ILE B 1 118 ? -8.211 6.168 -14.359 1 55.91 118 ILE B C 1
ATOM 2283 O O . ILE B 1 118 ? -8.945 7.121 -14.102 1 55.91 118 ILE B O 1
ATOM 2287 N N . TYR B 1 119 ? -8.359 4.816 -13.969 1 48.56 119 TYR B N 1
ATOM 2288 C CA . TYR B 1 119 ? -9.469 4.559 -13.062 1 48.56 119 TYR B CA 1
ATOM 2289 C C . TYR B 1 119 ? -8.992 4.551 -11.609 1 48.56 119 TYR B C 1
ATOM 2291 O O . TYR B 1 119 ? -7.84 4.227 -11.328 1 48.56 119 TYR B O 1
ATOM 2299 N N . THR B 1 120 ? -9.539 5.316 -10.719 1 45.06 120 THR B N 1
ATOM 2300 C CA . THR B 1 120 ? -9.258 5.316 -9.289 1 45.06 120 THR B CA 1
ATOM 2301 C C . THR B 1 120 ? -9.234 3.891 -8.742 1 45.06 120 THR B C 1
ATOM 2303 O O . THR B 1 120 ? -10.211 3.156 -8.875 1 45.06 120 THR B O 1
ATOM 2306 N N . SER B 1 121 ? -8.219 3.203 -8.898 1 47.97 121 SER B N 1
ATOM 2307 C CA . SER B 1 121 ? -8.016 1.816 -8.492 1 47.97 121 SER B CA 1
ATOM 2308 C C . SER B 1 121 ? -8.336 1.615 -7.016 1 47.97 121 SER B C 1
ATOM 2310 O O . SER B 1 121 ? -8.414 2.582 -6.254 1 47.97 121 SER B O 1
ATOM 2312 N N . THR B 1 122 ? -8.695 0.275 -6.531 1 45.56 122 THR B N 1
ATOM 2313 C CA . THR B 1 122 ? -9.359 -0.351 -5.395 1 45.56 122 THR B CA 1
ATOM 2314 C C . THR B 1 122 ? -8.5 -0.219 -4.133 1 45.56 122 THR B C 1
ATOM 2316 O O . THR B 1 122 ? -8.859 -0.742 -3.076 1 45.56 122 THR B O 1
ATOM 2319 N N . GLY B 1 123 ? -7.285 0.311 -4.227 1 49.44 123 GLY B N 1
ATOM 2320 C CA . GLY B 1 123 ? -6.879 0.569 -2.854 1 49.44 123 GLY B CA 1
ATOM 2321 C C . GLY B 1 123 ? -7.891 1.39 -2.076 1 49.44 123 GLY B C 1
ATOM 2322 O O . GLY B 1 123 ? -9.055 1.501 -2.48 1 49.44 123 GLY B O 1
ATOM 2323 N N . ILE B 1 124 ? -7.656 1.703 -0.899 1 46.81 124 ILE B N 1
ATOM 2324 C CA . ILE B 1 124 ? -8.555 2.648 -0.243 1 46.81 124 ILE B CA 1
ATOM 2325 C C . ILE B 1 124 ? -8.859 3.809 -1.187 1 46.81 124 ILE B C 1
ATOM 2327 O O . ILE B 1 124 ? -7.984 4.625 -1.485 1 46.81 124 ILE B O 1
ATOM 2331 N N . SER B 1 125 ? -9.852 3.521 -2.146 1 48.91 125 SER B N 1
ATOM 2332 C CA . SER B 1 125 ? -10.297 4.535 -3.1 1 48.91 125 SER B CA 1
ATOM 2333 C C . SER B 1 125 ? -11.656 5.098 -2.715 1 48.91 125 SER B C 1
ATOM 2335 O O . SER B 1 125 ? -12.438 4.434 -2.025 1 48.91 125 SER B O 1
ATOM 2337 N N . THR B 1 126 ? -11.852 6.367 -3.062 1 44.34 126 THR B N 1
ATOM 2338 C CA . THR B 1 126 ? -13.117 7.035 -2.787 1 44.34 126 THR B CA 1
ATOM 2339 C C . THR B 1 126 ? -14.211 6.516 -3.713 1 44.34 126 THR B C 1
ATOM 2341 O O . THR B 1 126 ? -13.992 6.348 -4.914 1 44.34 126 THR B O 1
ATOM 2344 N N . THR B 1 127 ? -15.148 5.789 -3.213 1 43.38 127 THR B N 1
ATOM 2345 C CA . THR B 1 127 ? -16.344 5.52 -4.008 1 43.38 127 THR B CA 1
ATOM 2346 C C . THR B 1 127 ? -17.406 6.59 -3.768 1 43.38 127 THR B C 1
ATOM 2348 O O . THR B 1 127 ? -17.781 6.859 -2.623 1 43.38 127 THR B O 1
ATOM 2351 N N . VAL B 1 128 ? -17.516 7.57 -4.699 1 44.56 128 VAL B N 1
ATOM 2352 C CA . VAL B 1 128 ? -18.641 8.5 -4.605 1 44.56 128 VAL B CA 1
ATOM 2353 C C . VAL B 1 128 ? -19.938 7.758 -4.887 1 44.56 128 VAL B C 1
ATOM 2355 O O . VAL B 1 128 ? -20.031 6.973 -5.836 1 44.56 128 VAL B O 1
ATOM 2358 N N . PRO B 1 129 ? -20.781 7.918 -3.953 1 37.34 129 PRO B N 1
ATOM 2359 C CA . PRO B 1 129 ? -22.078 7.328 -4.293 1 37.34 129 PRO B CA 1
ATOM 2360 C C . PRO B 1 129 ? -22.562 7.723 -5.688 1 37.34 129 PRO B C 1
ATOM 2362 O O . PRO B 1 129 ? -22.297 8.836 -6.145 1 37.34 129 PRO B O 1
ATOM 2365 N N . GLU B 1 130 ? -22.766 6.746 -6.574 1 33.19 130 GLU B N 1
ATOM 2366 C CA . GLU B 1 130 ? -23.469 7.062 -7.812 1 33.19 130 GLU B CA 1
ATOM 2367 C C . GLU B 1 130 ? -24.625 8.023 -7.562 1 33.19 130 GLU B C 1
ATOM 2369 O O . GLU B 1 130 ? -25.594 7.664 -6.895 1 33.19 130 GLU B O 1
ATOM 2374 N N . ALA B 1 131 ? -24.516 9.258 -7.523 1 35.06 131 ALA B N 1
ATOM 2375 C CA . ALA B 1 131 ? -25.766 9.969 -7.781 1 35.06 131 ALA B CA 1
ATOM 2376 C C . ALA B 1 131 ? -26.531 9.336 -8.938 1 35.06 131 ALA B C 1
ATOM 2378 O O . ALA B 1 131 ? -25.938 8.695 -9.805 1 35.06 131 ALA B O 1
ATOM 2379 N N . ASN B 1 132 ? -27.906 9.367 -9.18 1 34.53 132 ASN B N 1
ATOM 2380 C CA . ASN B 1 132 ? -28.703 8.75 -10.234 1 34.53 132 ASN B CA 1
ATOM 2381 C C . ASN B 1 132 ? -27.969 8.766 -11.578 1 34.53 132 ASN B C 1
ATOM 2383 O O . ASN B 1 132 ? -27.469 7.738 -12.031 1 34.53 132 ASN B O 1
ATOM 2387 N N . GLY B 1 133 ? -28.625 9.578 -12.656 1 31.39 133 GLY B N 1
ATOM 2388 C CA . GLY B 1 133 ? -28.641 9.602 -14.109 1 31.39 133 GLY B CA 1
ATOM 2389 C C . GLY B 1 133 ? -27.297 9.914 -14.727 1 31.39 133 GLY B C 1
ATOM 2390 O O . GLY B 1 133 ? -27.047 9.578 -15.883 1 31.39 133 GLY B O 1
ATOM 2391 N N . MET B 1 134 ? -26.578 10.906 -14.281 1 30.12 134 MET B N 1
ATOM 2392 C CA . MET B 1 134 ? -25.562 11.516 -15.133 1 30.12 134 MET B CA 1
ATOM 2393 C C . MET B 1 134 ? -24.266 10.719 -15.086 1 30.12 134 MET B C 1
ATOM 2395 O O . MET B 1 134 ? -23.359 10.953 -15.883 1 30.12 134 MET B O 1
ATOM 2399 N N . GLN B 1 135 ? -24 10.016 -14.055 1 33.75 135 GLN B N 1
ATOM 2400 C CA . GLN B 1 135 ? -22.688 9.375 -14.008 1 33.75 135 GLN B CA 1
ATOM 2401 C C . GLN B 1 135 ? -22.641 8.156 -14.922 1 33.75 135 GLN B C 1
ATOM 2403 O O . GLN B 1 135 ? -21.578 7.547 -15.094 1 33.75 135 GLN B O 1
ATOM 2408 N N . ASP B 1 136 ? -23.734 7.648 -15.359 1 31.42 136 ASP B N 1
ATOM 2409 C CA . ASP B 1 136 ? -23.703 6.668 -16.438 1 31.42 136 ASP B CA 1
ATOM 2410 C C . ASP B 1 136 ? -22.953 7.207 -17.656 1 31.42 136 ASP B C 1
ATOM 2412 O O . ASP B 1 136 ? -22.406 6.438 -18.438 1 31.42 136 ASP B O 1
ATOM 2416 N N . LEU B 1 137 ? -23.031 8.539 -17.859 1 29.08 137 LEU B N 1
ATOM 2417 C CA . LEU B 1 137 ? -22.5 9.125 -19.078 1 29.08 137 LEU B CA 1
ATOM 2418 C C . LEU B 1 137 ? -20.969 9.133 -19.062 1 29.08 137 LEU B C 1
ATOM 2420 O O . LEU B 1 137 ? -20.328 8.883 -20.094 1 29.08 137 LEU B O 1
ATOM 2424 N N . LEU B 1 138 ? -20.438 9.445 -17.859 1 31.59 138 LEU B N 1
ATOM 2425 C CA . LEU B 1 138 ? -18.984 9.609 -17.953 1 31.59 138 LEU B CA 1
ATOM 2426 C C . LEU B 1 138 ? -18.297 8.25 -18 1 31.59 138 LEU B C 1
ATOM 2428 O O . LEU B 1 138 ? -17.266 8.102 -18.672 1 31.59 138 LEU B O 1
ATOM 2432 N N . GLN B 1 139 ? -18.844 7.305 -17.344 1 33.62 139 GLN B N 1
ATOM 2433 C CA . GLN B 1 139 ? -18.203 6 -17.469 1 33.62 139 GLN B CA 1
ATOM 2434 C C . GLN B 1 139 ? -18.422 5.402 -18.859 1 33.62 139 GLN B C 1
ATOM 2436 O O . GLN B 1 139 ? -17.703 4.492 -19.266 1 33.62 139 GLN B O 1
ATOM 2441 N N . LYS B 1 140 ? -19.547 5.754 -19.547 1 30.19 140 LYS B N 1
ATOM 2442 C CA . LYS B 1 140 ? -19.766 5.254 -20.891 1 30.19 140 LYS B CA 1
ATOM 2443 C C . LYS B 1 140 ? -18.75 5.84 -21.859 1 30.19 140 LYS B C 1
ATOM 2445 O O . LYS B 1 140 ? -18.312 5.164 -22.797 1 30.19 140 LYS B O 1
ATOM 2450 N N . TYR B 1 141 ? -18.406 7.152 -21.75 1 31.12 141 TYR B N 1
ATOM 2451 C CA . TYR B 1 141 ? -17.547 7.73 -22.781 1 31.12 141 TYR B CA 1
ATOM 2452 C C . TYR B 1 141 ? -16.078 7.438 -22.484 1 31.12 141 TYR B C 1
ATOM 2454 O O . TYR B 1 141 ? -15.195 7.785 -23.281 1 31.12 141 TYR B O 1
ATOM 2462 N N . SER B 1 142 ? -15.781 7.098 -21.234 1 30.31 142 SER B N 1
ATOM 2463 C CA . SER B 1 142 ? -14.352 6.809 -21.125 1 30.31 142 SER B CA 1
ATOM 2464 C C . SER B 1 142 ? -13.992 5.539 -21.891 1 30.31 142 SER B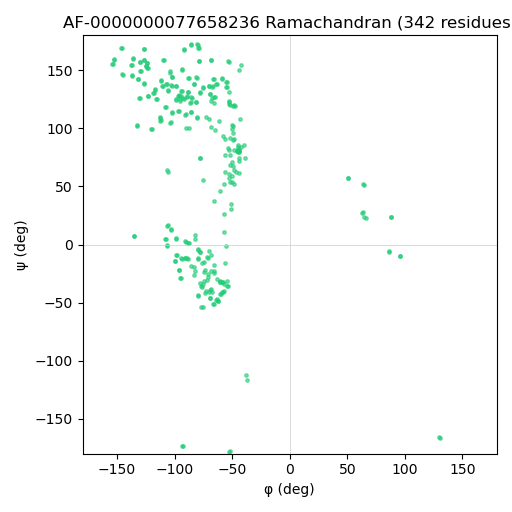 C 1
ATOM 2466 O O . SER B 1 142 ? -12.805 5.246 -22.094 1 30.31 142 SER B O 1
ATOM 2468 N N . GLN B 1 143 ? -14.992 4.727 -22.078 1 30.53 143 GLN B N 1
ATOM 2469 C CA . GLN B 1 143 ? -14.641 3.58 -22.906 1 30.53 143 GLN B CA 1
ATOM 2470 C C . GLN B 1 143 ? -14.188 4.027 -24.297 1 30.53 143 GLN B C 1
ATOM 2472 O O . GLN B 1 143 ? -13.664 3.227 -25.078 1 30.53 143 GLN B O 1
ATOM 2477 N N . ILE B 1 144 ? -14.789 5.133 -24.703 1 31.5 144 ILE B N 1
ATOM 2478 C CA . ILE B 1 144 ? -14.57 5.363 -26.125 1 31.5 144 ILE B CA 1
ATOM 2479 C C . ILE B 1 144 ? -13.125 5.789 -26.359 1 31.5 144 ILE B C 1
ATOM 2481 O O . ILE B 1 144 ? -12.625 5.68 -27.484 1 31.5 144 ILE B O 1
ATOM 2485 N N . THR B 1 145 ? -12.57 6.469 -25.344 1 28.45 145 THR B N 1
ATOM 2486 C CA . THR B 1 145 ? -11.281 6.973 -25.812 1 28.45 145 THR B CA 1
ATOM 2487 C C . THR B 1 145 ? -10.203 5.898 -25.703 1 28.45 145 THR B C 1
ATOM 2489 O O . THR B 1 145 ? -9.016 6.195 -25.781 1 28.45 145 THR B O 1
ATOM 2492 N N . THR B 1 146 ? -10.703 4.75 -25.312 1 27.06 146 THR B N 1
ATOM 2493 C CA . THR B 1 146 ? -9.594 3.811 -25.359 1 27.06 146 THR B CA 1
ATOM 2494 C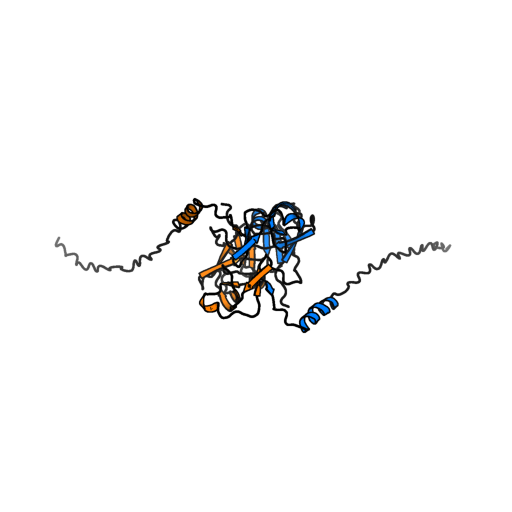 C . THR B 1 146 ? -9.102 3.617 -26.781 1 27.06 146 THR B C 1
ATOM 2496 O O . THR B 1 146 ? -9.875 3.248 -27.672 1 27.06 146 THR B O 1
ATOM 2499 N N . PRO B 1 147 ? -8.023 4.316 -27.156 1 27.7 147 PRO B N 1
ATOM 2500 C CA . PRO B 1 147 ? -7.539 4.043 -28.516 1 27.7 147 PRO B CA 1
ATOM 2501 C C . PRO B 1 147 ? -7.402 2.547 -28.797 1 27.7 147 PRO B C 1
ATOM 2503 O O . PRO B 1 147 ? -6.98 1.784 -27.922 1 27.7 147 PRO B O 1
ATOM 2506 N N . PHE B 1 148 ? -8.414 1.942 -29.297 1 25.62 148 PHE B N 1
ATOM 2507 C CA . PHE B 1 148 ? -8.258 0.64 -29.938 1 25.62 148 PHE B CA 1
ATOM 2508 C C . PHE B 1 148 ? -6.977 0.587 -30.75 1 25.62 148 PHE B C 1
ATOM 2510 O O . PHE B 1 148 ? -6.824 1.331 -31.734 1 25.62 148 PHE B O 1
ATOM 2517 N N . ARG B 1 149 ? -5.855 0.492 -30.078 1 25.97 149 ARG B N 1
ATOM 2518 C CA . ARG B 1 149 ? -4.688 0.249 -30.922 1 25.97 149 ARG B CA 1
ATOM 2519 C C . ARG B 1 149 ? -4.914 -0.94 -31.844 1 25.97 149 ARG B C 1
ATOM 2521 O O . ARG B 1 149 ? -5.098 -2.068 -31.375 1 25.97 149 ARG B O 1
ATOM 2528 N N . TYR B 1 150 ? -5.828 -0.799 -32.812 1 26.38 150 TYR B N 1
ATOM 2529 C CA . TYR B 1 150 ? -5.789 -1.723 -33.938 1 26.38 150 TYR B CA 1
ATOM 2530 C C . TYR B 1 150 ? -4.379 -1.826 -34.531 1 26.38 150 TYR B C 1
ATOM 2532 O O . TYR B 1 150 ? -3.871 -0.873 -35.125 1 26.38 150 TYR B O 1
ATOM 2540 N N . THR B 1 151 ? -3.434 -2.123 -33.719 1 26.55 151 THR B N 1
ATOM 2541 C CA . THR B 1 151 ? -2.156 -2.385 -34.375 1 26.55 151 THR B CA 1
ATOM 2542 C C . THR B 1 151 ? -2.291 -3.518 -35.406 1 26.55 151 THR B C 1
ATOM 2544 O O . THR B 1 151 ? -2.406 -4.684 -35.031 1 26.55 151 THR B O 1
ATOM 2547 N N . GLU B 1 152 ? -3.287 -3.338 -36.281 1 28.14 152 GLU B N 1
ATOM 2548 C CA . GLU B 1 152 ? -3.176 -4.25 -37.438 1 28.14 152 GLU B CA 1
ATOM 2549 C C . GLU B 1 152 ? -1.768 -4.234 -38.031 1 28.14 152 GLU B C 1
ATOM 2551 O O . GLU B 1 152 ? -1.24 -3.172 -38.344 1 28.14 152 GLU B O 1
ATOM 2556 N N . THR B 1 153 ? -0.997 -5.094 -37.5 1 27.8 153 THR B N 1
ATOM 2557 C CA . THR B 1 153 ? 0.263 -5.395 -38.188 1 27.8 153 THR B CA 1
ATOM 2558 C C . THR B 1 153 ? 0.05 -5.562 -39.688 1 27.8 153 THR B C 1
ATOM 2560 O O . THR B 1 153 ? -0.722 -6.422 -40.125 1 27.8 153 THR B O 1
ATOM 2563 N N . VAL B 1 154 ? -0.03 -4.43 -40.344 1 29.84 154 VAL B N 1
ATOM 2564 C CA . VAL B 1 154 ? 0.009 -4.496 -41.812 1 29.84 154 VAL B CA 1
ATOM 2565 C C . VAL B 1 154 ? 1.111 -5.457 -42.25 1 29.84 154 VAL B C 1
ATOM 2567 O O . VAL B 1 154 ? 2.285 -5.258 -41.938 1 29.84 154 VAL B O 1
ATOM 2570 N N . ARG B 1 155 ? 0.8 -6.773 -42.219 1 30.69 155 ARG B N 1
ATOM 2571 C CA . ARG B 1 155 ? 1.659 -7.766 -42.844 1 30.69 155 ARG B CA 1
ATOM 2572 C C . ARG B 1 155 ? 2.072 -7.312 -44.25 1 30.69 155 ARG B C 1
ATOM 2574 O O . ARG B 1 155 ? 1.235 -7.215 -45.156 1 30.69 155 ARG B O 1
ATOM 2581 N N . HIS B 1 156 ? 2.816 -6.148 -44.281 1 32.91 156 HIS B N 1
ATOM 2582 C CA . HIS B 1 156 ? 3.367 -5.766 -45.594 1 32.91 156 HIS B CA 1
ATOM 2583 C C . HIS B 1 156 ? 4.113 -6.926 -46.25 1 32.91 156 HIS B C 1
ATOM 2585 O O . HIS B 1 156 ? 5.34 -6.887 -46.375 1 32.91 156 HIS B O 1
ATOM 2591 N N . ASN B 1 157 ? 3.709 -8.18 -46 1 25.41 157 ASN B N 1
ATOM 2592 C CA . ASN B 1 157 ? 4.578 -9.195 -46.594 1 25.41 157 ASN B CA 1
ATOM 2593 C C . ASN B 1 157 ? 4.703 -9.008 -48.125 1 25.41 157 ASN B C 1
ATOM 2595 O O . ASN B 1 157 ? 5.613 -9.555 -48.719 1 25.41 157 ASN B O 1
ATOM 2599 N N . ALA B 1 158 ? 3.529 -8.664 -48.75 1 31.33 158 ALA B N 1
ATOM 2600 C CA . ALA B 1 158 ? 3.516 -9.297 -50.062 1 31.33 158 ALA B CA 1
ATOM 2601 C C . ALA B 1 158 ? 4.453 -8.578 -51.031 1 31.33 158 ALA B C 1
ATOM 2603 O O . ALA B 1 158 ? 4.184 -7.445 -51.438 1 31.33 158 ALA B O 1
ATOM 2604 N N . GLU B 1 159 ? 5.688 -8.445 -50.688 1 31.42 159 GLU B N 1
ATOM 2605 C CA . GLU B 1 159 ? 6.609 -7.969 -51.719 1 31.42 159 GLU B CA 1
ATOM 2606 C C . GLU B 1 159 ? 6.367 -8.68 -53.062 1 31.42 159 GLU B C 1
ATOM 2608 O O . GLU B 1 159 ? 6.484 -9.906 -53.125 1 31.42 159 GLU B O 1
ATOM 2613 N N . HIS B 1 160 ? 5.195 -8.305 -53.719 1 30.5 160 HIS B N 1
ATOM 2614 C CA . HIS B 1 160 ? 5.047 -8.82 -55.062 1 30.5 160 HIS B CA 1
ATOM 2615 C C . HIS B 1 160 ? 6.27 -8.492 -55.938 1 30.5 160 HIS B C 1
ATOM 2617 O O . HIS B 1 160 ? 6.645 -7.328 -56.062 1 30.5 160 HIS B O 1
ATOM 2623 N N . HIS B 1 161 ? 7.305 -9.242 -55.875 1 31.44 161 HIS B N 1
ATOM 2624 C CA . HIS B 1 161 ? 8.398 -9.234 -56.844 1 31.44 161 HIS B CA 1
ATOM 2625 C C . HIS B 1 161 ? 7.875 -9.32 -58.25 1 31.44 161 HIS B C 1
ATOM 2627 O O . HIS B 1 161 ? 7.277 -10.328 -58.656 1 31.44 161 HIS B O 1
ATOM 2633 N N . ILE B 1 162 ? 7.148 -8.227 -58.75 1 30.19 162 ILE B N 1
ATOM 2634 C CA . ILE B 1 162 ? 6.809 -8.297 -60.156 1 30.19 162 ILE B CA 1
ATOM 2635 C C . ILE B 1 162 ? 8.086 -8.43 -60.969 1 30.19 162 ILE B C 1
ATOM 2637 O O . ILE B 1 162 ? 8.984 -7.59 -60.906 1 30.19 162 ILE B O 1
ATOM 2641 N N . ASP B 1 163 ? 8.5 -9.602 -61.281 1 30.17 163 ASP B N 1
ATOM 2642 C CA . ASP B 1 163 ? 9.547 -9.969 -62.25 1 30.17 163 ASP B CA 1
ATOM 2643 C C . ASP B 1 163 ? 9.344 -9.266 -63.562 1 30.17 163 ASP B C 1
ATOM 2645 O O . ASP B 1 163 ? 8.375 -9.531 -64.312 1 30.17 163 ASP B O 1
ATOM 2649 N N . THR B 1 164 ? 9.203 -7.91 -63.469 1 30.58 164 THR B N 1
ATOM 2650 C CA . THR B 1 164 ? 9.039 -7.312 -64.812 1 30.58 164 THR B CA 1
ATOM 2651 C C . THR B 1 164 ? 10.203 -7.695 -65.688 1 30.58 164 THR B C 1
ATOM 2653 O O . THR B 1 164 ? 11.344 -7.281 -65.5 1 30.58 164 THR B O 1
ATOM 2656 N N . THR B 1 165 ? 10.242 -8.875 -66.188 1 31.89 165 THR B N 1
ATOM 2657 C CA . THR B 1 165 ? 11.125 -9.453 -67.188 1 31.89 165 THR B CA 1
ATOM 2658 C C . THR B 1 165 ? 11.117 -8.617 -68.5 1 31.89 165 THR B C 1
ATOM 2660 O O . THR B 1 165 ? 11.719 -9 -69.5 1 31.89 165 THR B O 1
ATOM 2663 N N . SER B 1 166 ? 10.305 -7.48 -68.625 1 31.52 166 SER B N 1
ATOM 2664 C CA . SER B 1 166 ? 10.195 -7.258 -70.062 1 31.52 166 SER B CA 1
ATOM 2665 C C . SER B 1 166 ? 11.539 -6.891 -70.625 1 31.52 166 SER B C 1
ATOM 2667 O O . SER B 1 166 ? 12.32 -6.148 -70.062 1 31.52 166 SER B O 1
ATOM 2669 N N . PRO B 1 167 ? 12 -7.672 -71.562 1 35.53 167 PRO B N 1
ATOM 2670 C CA . PRO B 1 167 ? 13.211 -7.602 -72.438 1 35.53 167 PRO B CA 1
ATOM 2671 C C . PRO B 1 167 ? 13.336 -6.277 -73.188 1 35.53 167 PRO B C 1
ATOM 2673 O O . PRO B 1 167 ? 12.391 -5.852 -73.812 1 35.53 167 PRO B O 1
ATOM 2676 N N . PRO B 1 168 ? 13.867 -5.164 -72.562 1 32.84 168 PRO B N 1
ATOM 2677 C CA . PRO B 1 168 ? 13.953 -3.969 -73.375 1 32.84 168 PRO B CA 1
ATOM 2678 C C . PRO B 1 168 ? 14.469 -4.27 -74.812 1 32.84 168 PRO B C 1
ATOM 2680 O O . PRO B 1 168 ? 15.359 -5.113 -74.938 1 32.84 168 PRO B O 1
ATOM 2683 N N . THR B 1 169 ? 13.594 -4.184 -75.75 1 29.78 169 THR B N 1
ATOM 2684 C CA . THR B 1 169 ? 13.773 -4.316 -77.188 1 29.78 169 THR B CA 1
ATOM 2685 C C . THR B 1 169 ? 14.875 -3.387 -77.688 1 29.78 169 THR B C 1
ATOM 2687 O O . THR B 1 169 ? 14.961 -2.23 -77.25 1 29.78 169 THR B O 1
ATOM 2690 N N . ALA B 1 170 ? 15.727 -3.926 -78.438 1 32.94 170 ALA B N 1
ATOM 2691 C CA . ALA B 1 170 ? 16.953 -3.588 -79.188 1 32.94 170 ALA B CA 1
ATOM 2692 C C . ALA B 1 170 ? 16.703 -2.455 -80.125 1 32.94 170 ALA B C 1
ATOM 2694 O O . ALA B 1 170 ? 15.953 -2.619 -81.125 1 32.94 170 ALA B O 1
ATOM 2695 N N . ILE B 1 171 ? 16.344 -1.252 -79.625 1 25.77 171 ILE B N 1
ATOM 2696 C CA . ILE B 1 171 ? 16.156 -0.255 -80.688 1 25.77 171 ILE B CA 1
ATOM 2697 C C . ILE B 1 171 ? 17.359 -0.264 -81.625 1 25.77 171 ILE B C 1
ATOM 2699 O O . ILE B 1 171 ? 18.5 -0.274 -81.188 1 25.77 171 ILE B O 1
ATOM 2703 N N . GLU B 1 172 ? 17.125 -0.565 -82.875 1 28.14 172 GLU B N 1
ATOM 2704 C CA . GLU B 1 172 ? 17.844 -0.504 -84.125 1 28.14 172 GLU B CA 1
ATOM 2705 C C . GLU B 1 172 ? 18.328 0.913 -84.438 1 28.14 172 GLU B C 1
ATOM 2707 O O . GLU B 1 172 ? 19.109 1.127 -85.375 1 28.14 172 GLU B O 1
ATOM 2712 N N . ALA B 1 173 ? 18.547 1.795 -83.375 1 23 173 ALA B N 1
ATOM 2713 C CA . ALA B 1 173 ? 19.125 2.939 -84.125 1 23 173 ALA B CA 1
ATOM 2714 C C . ALA B 1 173 ? 20.562 2.648 -84.562 1 23 173 ALA B C 1
ATOM 2716 O O . ALA B 1 173 ? 21.266 1.865 -83.875 1 23 173 ALA B O 1
#

pLDDT: mean 74.08, std 29.19, range [22.05, 98.31]

Organism: Acanthosepion pharaonis (NCBI:txid158019)

Solvent-accessible surface area (backbone atoms only — not comparable to full-atom values): 19283 Å² total; per-residue (Å²): 123,86,76,49,54,37,36,23,46,55,24,72,71,80,62,48,57,24,34,50,17,39,39,23,39,50,28,33,33,48,58,51,83,90,40,68,82,47,64,46,81,38,29,26,21,28,54,61,63,48,76,25,55,25,44,50,70,47,76,46,71,37,35,66,80,58,89,53,76,46,75,46,73,28,37,24,22,54,37,81,58,31,34,40,7,15,44,53,32,24,74,63,32,29,28,41,32,42,61,71,39,26,41,30,31,68,82,72,70,41,73,43,74,38,48,63,46,91,55,77,57,51,28,48,21,82,42,70,62,80,63,84,76,63,60,62,52,57,67,57,52,61,60,63,70,53,76,75,76,74,72,68,74,72,75,73,67,73,67,72,76,74,77,73,66,75,70,80,74,76,75,83,120,123,88,76,49,55,39,34,24,46,57,24,72,72,81,62,49,58,24,35,50,16,38,38,21,38,50,28,34,34,45,58,50,84,89,41,70,83,47,63,48,84,38,29,27,20,29,54,60,64,47,76,27,53,24,43,49,70,47,77,46,72,37,34,67,80,60,90,53,77,45,76,46,74,28,38,24,23,52,38,81,58,32,33,40,7,15,44,53,32,25,74,64,31,29,28,41,32,42,63,72,39,26,42,32,31,67,81,70,70,40,72,44,75,38,48,62,46,93,55,78,58,49,28,48,20,82,43,68,62,79,60,84,78,68,61,60,54,58,65,56,53,58,60,62,66,50,74,73,75,74,72,67,73,73,74,77,64,77,72,73,76,73,76,74,67,78,72,82,74,79,74,80,121